Protein AF-A0A7C5HZG1-F1 (afdb_monomer)

Secondary structure (DSSP, 8-state):
-----------S-SS---SS---HHHHHHHHHHHHHHHHHHHHHHHSSHHHHHTS-HHHHHHHHHHHHHHHHHHHHHHHHH-TTS-HHHHHHHHHHHHHHHHHHHHHHHHHHHHHH-PPPP-HHHHHTTGGGGG-GGGGG-HHHHHHHHHHHHHHHHHHHHTTTTTT-TTHHHHHHHHHHHHH---HHHHHHHHHHHHHHHHHHH-STT-HHHHHHHHHH---HHHHHHHHHHHHHHHHHHHTSEEEEEEEETTEEEEEEE--

Structure (mmCIF, N/CA/C/O backbone):
data_AF-A0A7C5HZG1-F1
#
_entry.id   AF-A0A7C5HZG1-F1
#
loop_
_atom_site.group_PDB
_atom_site.id
_atom_site.type_symbol
_atom_site.label_atom_id
_atom_site.label_alt_id
_atom_site.label_comp_id
_atom_site.label_asym_id
_atom_site.label_entity_id
_atom_site.label_seq_id
_atom_site.pdbx_PDB_ins_code
_atom_site.Cartn_x
_atom_site.Cartn_y
_atom_site.Cartn_z
_atom_site.occupancy
_atom_site.B_iso_or_equiv
_atom_site.auth_seq_id
_atom_site.auth_comp_id
_atom_site.auth_asym_id
_atom_site.auth_atom_id
_atom_site.pdbx_PDB_model_num
ATOM 1 N N . MET A 1 1 ? -24.866 12.272 -16.571 1.00 31.48 1 MET A N 1
ATOM 2 C CA . MET A 1 1 ? -23.905 12.593 -15.493 1.00 31.48 1 MET A CA 1
ATOM 3 C C . MET A 1 1 ? -22.656 11.736 -15.667 1.00 31.48 1 MET A C 1
ATOM 5 O O . MET A 1 1 ? -22.607 10.617 -15.181 1.00 31.48 1 MET A O 1
ATOM 9 N N . LYS A 1 2 ? -21.679 12.226 -16.441 1.00 27.73 2 LYS A N 1
ATOM 10 C CA . LYS A 1 2 ? -20.380 11.568 -16.638 1.00 27.73 2 LYS A CA 1
ATOM 11 C C . LYS A 1 2 ? -19.470 11.987 -15.482 1.00 27.73 2 LYS A C 1
ATOM 13 O O . LYS A 1 2 ? -18.859 13.051 -15.549 1.00 27.73 2 LYS A O 1
ATOM 18 N N . LYS A 1 3 ? -19.433 11.205 -14.400 1.00 27.62 3 LYS A N 1
ATOM 19 C CA . LYS A 1 3 ? -18.398 11.370 -13.374 1.00 27.62 3 LYS A CA 1
ATOM 20 C C . LYS A 1 3 ? -17.079 10.939 -14.008 1.00 27.62 3 LYS A C 1
ATOM 22 O O . LYS A 1 3 ? -16.874 9.765 -14.290 1.00 27.62 3 LYS A O 1
ATOM 27 N N . ARG A 1 4 ? -16.236 11.928 -14.303 1.00 28.42 4 ARG A N 1
ATOM 28 C CA . ARG A 1 4 ? -14.821 11.736 -14.600 1.00 28.42 4 ARG A CA 1
ATOM 29 C C . ARG A 1 4 ? -14.219 11.040 -13.382 1.00 28.42 4 ARG A C 1
ATOM 31 O O . ARG A 1 4 ? -14.065 11.668 -12.340 1.00 28.42 4 ARG A O 1
ATOM 38 N N . VAL A 1 5 ? -13.941 9.748 -13.503 1.00 27.00 5 VAL A N 1
ATOM 39 C CA . VAL A 1 5 ? -12.986 9.070 -12.630 1.00 27.00 5 VAL A CA 1
ATOM 40 C C . VAL A 1 5 ? -11.623 9.589 -13.071 1.00 27.00 5 VAL A C 1
ATOM 42 O O . VAL A 1 5 ? -11.001 9.070 -13.989 1.00 27.00 5 VAL A O 1
ATOM 45 N N . LEU A 1 6 ? -11.239 10.729 -12.503 1.00 30.34 6 LEU A N 1
ATOM 46 C CA . LEU A 1 6 ? -9.865 11.193 -12.506 1.00 30.34 6 LEU A CA 1
ATOM 47 C C . LEU A 1 6 ? -9.201 10.424 -11.358 1.00 30.34 6 LEU A C 1
ATOM 49 O O . LEU A 1 6 ? -9.288 10.848 -10.210 1.00 30.34 6 LEU A O 1
ATOM 53 N N . LEU A 1 7 ? -8.656 9.239 -11.637 1.00 31.38 7 LEU A N 1
ATOM 54 C CA . LEU A 1 7 ? -7.890 8.478 -10.652 1.00 31.38 7 LEU A CA 1
ATOM 55 C C . LEU A 1 7 ? -6.463 8.291 -11.177 1.00 31.38 7 LEU A C 1
ATOM 57 O O . LEU A 1 7 ? -6.220 7.480 -12.062 1.00 31.38 7 LEU A O 1
ATOM 61 N N . LEU A 1 8 ? -5.557 9.078 -10.590 1.00 35.81 8 LEU A N 1
ATOM 62 C CA . LEU A 1 8 ? -4.117 8.836 -10.467 1.00 35.81 8 LEU A CA 1
ATOM 63 C C . LEU A 1 8 ? -3.308 8.689 -11.766 1.00 35.81 8 LEU A C 1
ATOM 65 O O . LEU A 1 8 ? -2.660 7.676 -12.013 1.00 35.81 8 LEU A O 1
ATOM 69 N N . CYS A 1 9 ? -3.233 9.781 -12.525 1.00 38.03 9 CYS A N 1
ATOM 70 C CA . CYS A 1 9 ? -1.990 10.139 -13.209 1.00 38.03 9 CYS A CA 1
ATOM 71 C C . CYS A 1 9 ? -1.304 11.242 -12.391 1.00 38.03 9 CYS A C 1
ATOM 73 O O . CYS A 1 9 ? -2.002 12.110 -11.868 1.00 38.03 9 CYS A O 1
ATOM 75 N N . VAL A 1 10 ? 0.035 11.221 -12.347 1.00 36.09 10 VAL A N 1
ATOM 76 C CA . VAL A 1 10 ? 0.937 12.055 -11.519 1.00 36.09 10 VAL A CA 1
ATOM 77 C C . VAL A 1 10 ? 1.015 11.500 -10.083 1.00 36.09 10 VAL A C 1
ATOM 79 O O . VAL A 1 10 ? 0.034 11.534 -9.355 1.00 36.09 10 VAL A O 1
ATOM 82 N N . VAL A 1 11 ? 2.098 10.843 -9.653 1.00 40.53 11 VAL A N 1
ATOM 83 C CA . VAL A 1 11 ? 3.477 11.346 -9.595 1.00 40.53 11 VAL A CA 1
ATOM 84 C C . VAL A 1 11 ? 4.483 10.223 -9.937 1.00 40.53 11 VAL A C 1
ATOM 86 O O . VAL A 1 11 ? 4.712 9.330 -9.139 1.00 40.53 11 VAL A O 1
ATOM 89 N N . PHE A 1 12 ? 5.131 10.286 -11.105 1.00 42.19 12 PHE A N 1
ATOM 90 C CA . PHE A 1 12 ? 6.503 9.755 -11.286 1.00 42.19 12 PHE A CA 1
ATOM 91 C C . PHE A 1 12 ? 7.514 10.913 -11.340 1.00 42.19 12 PHE A C 1
ATOM 93 O O . PHE A 1 12 ? 8.576 10.850 -11.947 1.00 42.19 12 PHE A O 1
ATOM 100 N N . GLY A 1 13 ? 7.143 12.039 -10.733 1.00 42.44 13 GLY A N 1
ATOM 101 C CA . GLY A 1 13 ? 7.864 13.293 -10.839 1.00 42.44 13 GLY A CA 1
ATOM 102 C C . GLY A 1 13 ? 7.877 14.025 -9.515 1.00 42.44 13 GLY A C 1
ATOM 103 O O . GLY A 1 13 ? 7.242 15.064 -9.390 1.00 42.44 13 GLY A O 1
ATOM 104 N N . SER A 1 14 ? 8.610 13.511 -8.534 1.00 39.94 14 SER A N 1
ATOM 105 C CA . SER A 1 14 ? 9.104 14.368 -7.459 1.00 39.94 14 SER A CA 1
ATOM 106 C C . SER A 1 14 ? 10.355 13.789 -6.803 1.00 39.94 14 SER A C 1
ATOM 108 O O . SER A 1 14 ? 10.291 12.792 -6.095 1.00 39.94 14 SER A O 1
ATOM 110 N N . LEU A 1 15 ? 11.449 14.542 -6.985 1.00 39.25 15 LEU A N 1
ATOM 111 C CA . LEU A 1 15 ? 12.552 14.732 -6.033 1.00 39.25 15 LEU A CA 1
ATOM 112 C C . LEU A 1 15 ? 13.742 13.758 -6.066 1.00 39.25 15 LEU A C 1
ATOM 114 O O . LEU A 1 15 ? 14.202 13.317 -5.023 1.00 39.25 15 LEU A O 1
ATOM 118 N N . PHE A 1 16 ? 14.371 13.593 -7.233 1.00 41.12 16 PHE A N 1
ATOM 119 C CA . PHE A 1 16 ? 15.830 13.390 -7.301 1.00 41.12 16 PHE A CA 1
ATOM 120 C C . PHE A 1 16 ? 16.462 14.262 -8.394 1.00 41.12 16 PHE A C 1
ATOM 122 O O . PHE A 1 16 ? 17.096 13.785 -9.324 1.00 41.12 16 PHE A O 1
ATOM 129 N N . LEU A 1 17 ? 16.298 15.582 -8.275 1.00 39.81 17 LEU A N 1
ATOM 130 C CA . LEU A 1 17 ? 17.226 16.545 -8.882 1.00 39.81 17 LEU A CA 1
ATOM 131 C C . LEU A 1 17 ? 18.170 17.057 -7.789 1.00 39.81 17 LEU A C 1
ATOM 133 O O . LEU A 1 17 ? 18.203 18.242 -7.466 1.00 39.81 17 LEU A O 1
ATOM 137 N N . SER A 1 18 ? 18.913 16.147 -7.162 1.00 37.41 18 SER A N 1
ATOM 138 C CA . SER A 1 18 ? 20.020 16.518 -6.286 1.00 37.41 18 SER A CA 1
ATOM 139 C C . SER A 1 18 ? 21.304 16.642 -7.109 1.00 37.41 18 SER A C 1
ATOM 141 O O . SER A 1 18 ? 21.976 15.657 -7.387 1.00 37.41 18 SER A O 1
ATOM 143 N N . GLY A 1 19 ? 21.659 17.879 -7.460 1.00 39.88 19 GLY A N 1
ATOM 144 C CA . GLY A 1 19 ? 23.045 18.345 -7.331 1.00 39.88 19 GLY A CA 1
ATOM 145 C C . GLY A 1 19 ? 24.059 18.066 -8.444 1.00 39.88 19 GLY A C 1
ATOM 146 O O . GLY A 1 19 ? 25.222 18.406 -8.250 1.00 39.88 19 GLY A O 1
ATOM 147 N N . VAL A 1 20 ? 23.675 17.538 -9.607 1.00 42.62 20 VAL A N 1
ATOM 148 C CA . VAL A 1 20 ? 24.540 17.557 -10.801 1.00 42.62 20 VAL A CA 1
ATOM 149 C C . VAL A 1 20 ? 23.752 18.200 -11.933 1.00 42.62 20 VAL A C 1
ATOM 151 O O . VAL A 1 20 ? 22.612 17.814 -12.175 1.00 42.62 20 VAL A O 1
ATOM 154 N N . ALA A 1 21 ? 24.325 19.210 -12.593 1.00 43.69 21 ALA A N 1
ATOM 155 C CA . ALA A 1 21 ? 23.741 19.859 -13.765 1.00 43.69 21 ALA A CA 1
ATOM 156 C C . ALA A 1 21 ? 23.652 18.851 -14.922 1.00 43.69 21 ALA A C 1
ATOM 158 O O . ALA A 1 21 ? 24.513 18.787 -15.794 1.00 43.69 21 ALA A O 1
ATOM 159 N N . GLN A 1 22 ? 22.630 18.008 -14.874 1.00 57.22 22 GLN A N 1
ATOM 160 C CA . GLN A 1 22 ? 22.299 17.047 -15.906 1.00 57.22 22 GLN A CA 1
ATOM 161 C C . GLN A 1 22 ? 21.587 17.773 -17.051 1.00 57.22 22 GLN A C 1
ATOM 163 O O . GLN A 1 22 ? 20.854 18.737 -16.812 1.00 57.22 22 GLN A O 1
ATOM 168 N N . ASP A 1 23 ? 21.797 17.342 -18.302 1.00 63.50 23 ASP A N 1
ATOM 169 C CA . ASP A 1 23 ? 21.101 17.944 -19.444 1.00 63.50 23 ASP A CA 1
ATOM 170 C C . ASP A 1 23 ? 19.598 17.673 -19.300 1.00 63.50 23 ASP A C 1
ATOM 172 O O . ASP A 1 23 ? 19.102 16.588 -19.611 1.00 63.50 23 ASP A O 1
ATOM 176 N N . GLY A 1 24 ? 18.857 18.677 -18.822 1.00 68.81 24 GLY A N 1
ATOM 177 C CA . GLY A 1 24 ? 17.417 18.583 -18.596 1.00 68.81 24 GLY A CA 1
ATOM 178 C C . GLY A 1 24 ? 16.640 18.146 -19.841 1.00 68.81 24 GLY A C 1
ATOM 179 O O . GLY A 1 24 ? 15.545 17.597 -19.716 1.00 68.81 24 GLY A O 1
ATOM 180 N N . ARG A 1 25 ? 17.205 18.302 -21.048 1.00 74.69 25 ARG A N 1
ATOM 181 C CA . ARG A 1 25 ? 16.585 17.834 -22.297 1.00 74.69 25 ARG A CA 1
ATOM 182 C C . ARG A 1 25 ? 16.563 16.309 -22.415 1.00 74.69 25 ARG A C 1
ATOM 184 O O . ARG A 1 25 ? 15.606 15.781 -22.980 1.00 74.69 25 ARG A O 1
ATOM 191 N N . VAL A 1 26 ? 17.562 15.609 -21.869 1.00 77.12 26 VAL A N 1
ATOM 192 C CA . VAL A 1 26 ? 17.645 14.137 -21.870 1.00 77.12 26 VAL A CA 1
ATOM 193 C C . VAL A 1 26 ? 16.491 13.545 -21.062 1.00 77.12 26 VAL A C 1
ATOM 195 O O . VAL A 1 26 ? 15.697 12.761 -21.585 1.00 77.12 26 VAL A O 1
ATOM 198 N N . TYR A 1 27 ? 16.315 14.015 -19.827 1.00 84.94 27 TYR A N 1
ATOM 199 C CA . TYR A 1 27 ? 15.228 13.570 -18.952 1.00 84.94 27 TYR A CA 1
ATOM 200 C C . TYR A 1 27 ? 13.853 14.025 -19.438 1.00 84.94 27 TYR A C 1
ATOM 202 O O . TYR A 1 27 ? 12.899 13.260 -19.353 1.00 84.94 27 TYR A O 1
ATOM 210 N N . THR A 1 28 ? 13.753 15.207 -20.056 1.00 87.06 28 THR A N 1
ATOM 211 C CA . THR A 1 28 ? 12.503 15.655 -20.694 1.00 87.06 28 THR A CA 1
ATOM 212 C C . THR A 1 28 ? 12.047 14.680 -21.784 1.00 87.06 28 THR A C 1
ATOM 214 O O . THR A 1 28 ? 10.854 14.420 -21.935 1.00 87.06 28 THR A O 1
ATOM 217 N N . LYS A 1 29 ? 12.977 14.127 -22.576 1.00 89.06 29 LYS A N 1
ATOM 218 C CA . LYS A 1 29 ? 12.634 13.147 -23.615 1.00 89.06 29 LYS A CA 1
ATOM 219 C C . LYS A 1 29 ? 12.167 11.823 -23.011 1.00 89.06 29 LYS A C 1
ATOM 221 O O . LYS A 1 29 ? 11.182 11.269 -23.493 1.00 89.06 29 LYS A O 1
ATOM 226 N N . TYR A 1 30 ? 12.849 11.345 -21.970 1.00 92.12 30 TYR A N 1
ATOM 227 C CA . TYR A 1 30 ? 12.437 10.154 -21.228 1.00 92.12 30 TYR A CA 1
ATOM 228 C C . TYR A 1 30 ? 11.027 10.318 -20.641 1.00 92.12 30 TYR A C 1
ATOM 230 O O . TYR A 1 30 ? 10.156 9.498 -20.919 1.00 92.12 30 TYR A O 1
ATOM 238 N N . GLN A 1 31 ? 10.766 11.432 -19.949 1.00 90.94 31 GLN A N 1
ATOM 239 C CA . GLN A 1 31 ? 9.460 11.753 -19.360 1.00 90.94 31 GLN A CA 1
ATOM 240 C C . GLN A 1 31 ? 8.337 11.768 -20.402 1.00 90.94 31 GLN A C 1
ATOM 242 O O . GLN A 1 31 ? 7.304 11.142 -20.196 1.00 90.94 31 GLN A O 1
ATOM 247 N N . LYS A 1 32 ? 8.556 12.387 -21.569 1.00 92.25 32 LYS A N 1
ATOM 248 C CA . LYS A 1 32 ? 7.582 12.340 -22.676 1.00 92.25 32 LYS A CA 1
ATOM 249 C C . LYS A 1 32 ? 7.314 10.917 -23.166 1.00 92.25 32 LYS A C 1
ATOM 251 O O . LYS A 1 32 ? 6.181 10.582 -23.501 1.00 92.25 32 LYS A O 1
ATOM 256 N N . GLY A 1 33 ? 8.346 10.074 -23.221 1.00 93.69 33 GLY A N 1
ATOM 257 C CA . GLY A 1 33 ? 8.189 8.653 -23.531 1.00 93.69 33 GLY A CA 1
ATOM 258 C C . GLY A 1 33 ? 7.316 7.938 -22.498 1.00 93.69 33 GLY A C 1
ATOM 259 O O . GLY A 1 33 ? 6.419 7.183 -22.870 1.00 93.69 33 GLY A O 1
ATOM 260 N N . GLN A 1 34 ? 7.523 8.225 -21.211 1.00 93.88 34 GLN A N 1
ATOM 261 C CA . GLN A 1 34 ? 6.700 7.671 -20.139 1.00 93.88 34 GLN A CA 1
ATOM 262 C C . GLN A 1 34 ? 5.255 8.155 -20.200 1.00 93.88 34 GLN A C 1
ATOM 264 O O . GLN A 1 34 ? 4.355 7.350 -20.008 1.00 93.88 34 GLN A O 1
ATOM 269 N N . GLU A 1 35 ? 5.012 9.437 -20.477 1.00 93.06 35 GLU A N 1
ATOM 270 C CA . GLU A 1 35 ? 3.661 9.992 -20.628 1.00 93.06 35 GLU A CA 1
ATOM 271 C C . GLU A 1 35 ? 2.879 9.254 -21.719 1.00 93.06 35 GLU A C 1
ATOM 273 O O . GLU A 1 35 ? 1.759 8.805 -21.478 1.00 93.06 35 GLU A O 1
ATOM 278 N N . LEU A 1 36 ? 3.501 9.028 -22.880 1.00 94.88 36 LEU A N 1
ATOM 279 C CA . LEU A 1 36 ? 2.891 8.263 -23.969 1.00 94.88 36 LEU A CA 1
ATOM 280 C C . LEU A 1 36 ? 2.596 6.813 -23.558 1.00 94.88 36 LEU A C 1
ATOM 282 O O . LEU A 1 36 ? 1.490 6.319 -23.792 1.00 94.88 36 LEU A O 1
ATOM 286 N N . LEU A 1 37 ? 3.552 6.139 -22.904 1.00 95.56 37 LEU A N 1
ATOM 287 C CA . LEU A 1 37 ? 3.330 4.789 -22.378 1.00 95.56 37 LEU A CA 1
ATOM 288 C C . LEU A 1 37 ? 2.206 4.766 -21.336 1.00 95.56 37 LEU A C 1
ATOM 290 O O . LEU A 1 37 ? 1.363 3.875 -21.389 1.00 95.56 37 LEU A O 1
ATOM 294 N N . ASN A 1 38 ? 2.143 5.756 -20.446 1.00 92.62 38 ASN A N 1
ATOM 295 C CA . ASN A 1 38 ? 1.108 5.885 -19.422 1.00 92.62 38 ASN A CA 1
ATOM 296 C C . ASN A 1 38 ? -0.277 6.062 -20.048 1.00 92.62 38 ASN A C 1
ATOM 298 O O . ASN A 1 38 ? -1.232 5.440 -19.588 1.00 92.62 38 ASN A O 1
ATOM 302 N N . GLU A 1 39 ? -0.411 6.869 -21.099 1.00 93.75 39 GLU A N 1
ATOM 303 C CA . GLU A 1 39 ? -1.680 7.053 -21.810 1.00 93.75 39 GLU A CA 1
ATOM 304 C C . GLU A 1 39 ? -2.145 5.776 -22.517 1.00 93.75 39 GLU A C 1
ATOM 306 O O . GLU A 1 39 ? -3.332 5.433 -22.496 1.00 93.75 39 GLU A O 1
ATOM 311 N N . GLU A 1 40 ? -1.231 5.069 -23.184 1.00 95.38 40 GLU A N 1
ATOM 312 C CA . GLU A 1 40 ? -1.540 3.787 -23.817 1.00 95.38 40 GLU A CA 1
ATOM 313 C C . GLU A 1 40 ? -1.895 2.718 -22.784 1.00 95.38 40 GLU A C 1
ATOM 315 O O . GLU A 1 40 ? -2.888 2.001 -22.939 1.00 95.38 40 GLU A O 1
ATOM 320 N N . PHE A 1 41 ? -1.112 2.636 -21.712 1.00 94.94 41 PHE A N 1
ATOM 321 C CA . PHE A 1 41 ? -1.302 1.647 -20.669 1.00 94.94 41 PHE A CA 1
ATOM 322 C C . PHE A 1 41 ? -2.581 1.901 -19.875 1.00 94.94 41 PHE A C 1
ATOM 324 O O . PHE A 1 41 ? -3.359 0.977 -19.656 1.00 94.94 41 PHE A O 1
ATOM 331 N N . SER A 1 42 ? -2.877 3.159 -19.544 1.00 92.50 42 SER A N 1
ATOM 332 C CA . SER A 1 42 ? -4.135 3.545 -18.895 1.00 92.50 42 SER A CA 1
ATOM 333 C C . SER A 1 42 ? -5.337 3.149 -19.747 1.00 92.50 42 SER A C 1
ATOM 335 O O . SER A 1 42 ? -6.308 2.601 -19.231 1.00 92.50 42 SER A O 1
ATOM 337 N N . ARG A 1 43 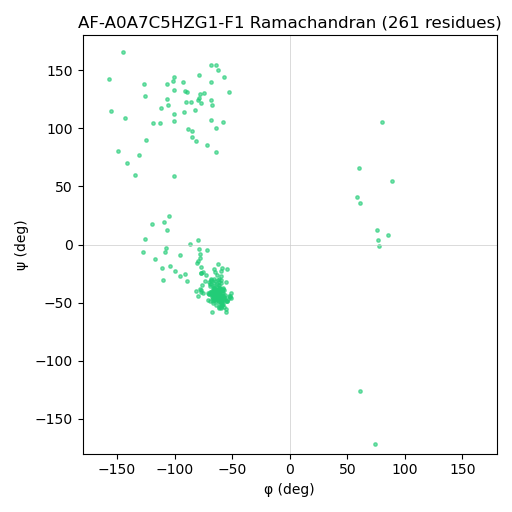? -5.278 3.347 -21.070 1.00 92.44 43 ARG A N 1
ATOM 338 C CA . ARG A 1 43 ? -6.331 2.852 -21.969 1.00 92.44 43 ARG A CA 1
ATOM 339 C C . ARG A 1 43 ? -6.447 1.330 -21.911 1.00 92.44 43 ARG A C 1
ATOM 341 O O . ARG A 1 43 ? -7.561 0.823 -21.858 1.00 92.44 43 ARG A O 1
ATOM 348 N N . ALA A 1 44 ? -5.331 0.605 -21.880 1.00 91.00 44 ALA A N 1
ATOM 349 C CA . ALA A 1 44 ? -5.345 -0.853 -21.773 1.00 91.00 44 ALA A CA 1
ATOM 350 C C . ALA A 1 44 ? -5.912 -1.361 -20.433 1.00 91.00 44 ALA A C 1
ATOM 352 O O . ALA A 1 44 ? -6.596 -2.382 -20.425 1.00 91.00 44 ALA A O 1
ATOM 353 N N . LEU A 1 45 ? -5.654 -0.657 -19.326 1.00 89.50 45 LEU A N 1
ATOM 354 C CA . LEU A 1 45 ? -6.155 -1.006 -17.994 1.00 89.50 45 LEU A CA 1
ATOM 355 C C . LEU A 1 45 ? -7.630 -0.642 -17.791 1.00 89.50 45 LEU A C 1
ATOM 357 O O . LEU A 1 45 ? -8.371 -1.403 -17.171 1.00 89.50 45 LEU A O 1
ATOM 361 N N . TYR A 1 46 ? -8.057 0.521 -18.288 1.00 88.44 46 TYR A N 1
ATOM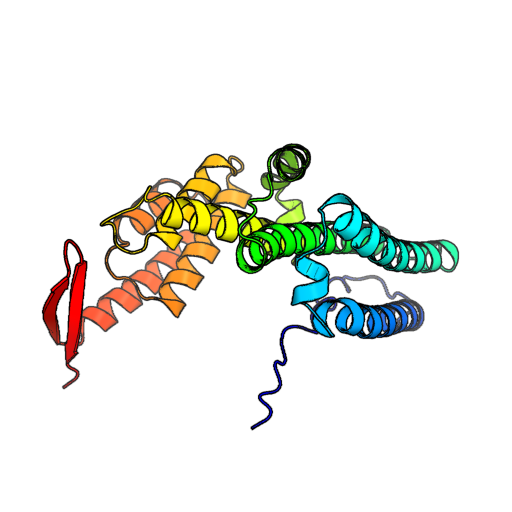 362 C CA . TYR A 1 46 ? -9.340 1.122 -17.914 1.00 88.44 46 TYR A CA 1
ATOM 363 C C . TYR A 1 46 ? -10.409 1.091 -19.009 1.00 88.44 46 TYR A C 1
ATOM 365 O O . TYR A 1 46 ? -11.548 1.459 -18.728 1.00 88.44 46 TYR A O 1
ATOM 373 N N . ALA A 1 47 ? -10.095 0.662 -20.238 1.00 91.44 47 ALA A N 1
ATOM 374 C CA . ALA A 1 47 ? -11.110 0.545 -21.291 1.00 91.44 47 ALA A CA 1
ATOM 375 C C . ALA A 1 47 ? -12.185 -0.499 -20.950 1.00 91.44 47 ALA A C 1
ATOM 377 O O . ALA A 1 47 ? -13.369 -0.243 -21.156 1.00 91.44 47 ALA A O 1
ATOM 378 N N . ASP A 1 48 ? -11.770 -1.650 -20.419 1.00 93.12 48 ASP A N 1
ATOM 379 C CA . ASP A 1 48 ? -12.662 -2.706 -19.938 1.00 93.12 48 ASP A CA 1
ATOM 380 C C . ASP A 1 48 ? -11.993 -3.449 -18.764 1.00 93.12 48 ASP A C 1
ATOM 382 O O . ASP A 1 48 ? -11.371 -4.504 -18.950 1.00 93.12 48 ASP A O 1
ATOM 386 N N . PRO A 1 49 ? -12.051 -2.871 -17.548 1.00 91.31 49 PRO A N 1
ATOM 387 C CA . PRO A 1 49 ? -11.388 -3.447 -16.385 1.00 91.31 49 PRO A CA 1
ATOM 388 C C . PRO A 1 49 ? -11.966 -4.819 -16.028 1.00 91.31 49 PRO A C 1
ATOM 390 O O . PRO A 1 49 ? -11.217 -5.700 -15.618 1.00 91.31 49 PRO A O 1
ATOM 393 N N . GLN A 1 50 ? -13.269 -5.041 -16.230 1.00 94.62 50 GLN A N 1
ATOM 394 C CA . GLN A 1 50 ? -13.883 -6.336 -15.948 1.00 94.62 50 GLN A CA 1
ATOM 395 C C . GLN A 1 50 ? -13.293 -7.421 -16.852 1.00 94.62 50 GLN A C 1
ATOM 397 O O . GLN A 1 50 ? -12.889 -8.471 -16.355 1.00 94.62 50 GLN A O 1
ATOM 402 N N . CYS A 1 51 ? -13.171 -7.161 -18.156 1.00 95.44 51 CYS A N 1
ATOM 403 C CA . CYS A 1 51 ? -12.554 -8.105 -19.087 1.00 95.44 51 CYS A CA 1
ATOM 404 C C . CYS A 1 51 ? -11.084 -8.381 -18.747 1.00 95.44 51 CYS A C 1
ATOM 406 O O . CYS A 1 51 ? -10.652 -9.531 -18.801 1.00 95.44 51 CYS A O 1
ATOM 408 N N . LEU A 1 52 ? -10.310 -7.354 -18.374 1.00 96.19 52 LEU A N 1
ATOM 409 C CA . LEU A 1 52 ? -8.900 -7.525 -18.018 1.00 96.19 52 LEU A CA 1
ATOM 410 C C . LEU A 1 52 ? -8.718 -8.335 -16.728 1.00 96.19 52 LEU A C 1
ATOM 412 O O . LEU A 1 52 ? -7.931 -9.280 -16.714 1.00 96.19 52 LEU A O 1
ATOM 416 N N . TYR A 1 53 ? -9.424 -7.967 -15.659 1.00 97.00 53 TYR A N 1
ATOM 417 C CA . TYR A 1 53 ? -9.249 -8.579 -14.343 1.00 97.00 53 TYR A CA 1
ATOM 418 C C . TYR A 1 53 ? -9.958 -9.932 -14.206 1.00 97.00 53 TYR A C 1
ATOM 420 O O . TYR A 1 53 ? -9.609 -10.696 -13.317 1.00 97.00 53 TYR A O 1
ATOM 428 N N . SER A 1 54 ? -10.871 -10.289 -15.115 1.00 97.44 54 SER A N 1
ATOM 429 C CA . SER A 1 54 ? -11.476 -11.634 -15.168 1.00 97.44 54 SER A CA 1
ATOM 430 C C . SER A 1 54 ? -10.659 -12.650 -15.983 1.00 97.44 54 SER A C 1
ATOM 432 O O . SER A 1 54 ? -11.089 -13.789 -16.151 1.00 97.44 54 SER A O 1
ATOM 434 N N . LEU A 1 55 ? -9.508 -12.260 -16.546 1.00 97.69 55 LEU A N 1
ATOM 435 C CA . LEU A 1 55 ? -8.611 -13.205 -17.222 1.00 97.69 55 LEU A CA 1
ATOM 436 C C . LEU A 1 55 ? -8.054 -14.231 -16.232 1.00 97.69 55 LEU A C 1
ATOM 438 O O . LEU A 1 55 ? -7.892 -13.924 -15.058 1.00 97.69 55 LEU A O 1
ATOM 442 N N . ASP A 1 56 ? -7.674 -15.412 -16.727 1.00 96.81 56 ASP A N 1
ATOM 443 C CA . ASP A 1 56 ? -6.838 -16.322 -15.944 1.00 96.81 56 ASP A CA 1
ATOM 444 C C . ASP A 1 56 ? -5.471 -15.691 -15.640 1.00 96.81 56 ASP A C 1
ATOM 446 O O . ASP A 1 56 ? -4.936 -14.919 -16.444 1.00 96.81 56 ASP A O 1
ATOM 450 N N . GLU A 1 57 ? -4.887 -16.082 -14.506 1.00 95.69 57 GLU A N 1
ATOM 451 C CA . GLU A 1 57 ? -3.661 -15.495 -13.948 1.00 95.69 57 GLU A CA 1
ATOM 452 C C . GLU A 1 57 ? -2.529 -15.435 -14.977 1.00 95.69 57 GLU A C 1
ATOM 454 O O . GLU A 1 57 ? -1.949 -14.378 -15.207 1.00 95.69 57 GLU A O 1
ATOM 459 N N . LYS A 1 58 ? -2.289 -16.525 -15.716 1.00 95.88 58 LYS A N 1
ATOM 460 C CA . LYS A 1 58 ? -1.222 -16.581 -16.729 1.00 95.88 58 LYS A CA 1
ATOM 461 C C . LYS A 1 58 ? -1.466 -15.617 -17.889 1.00 95.88 58 LYS A C 1
ATOM 463 O O . LYS A 1 58 ? -0.521 -15.020 -18.414 1.00 95.88 58 LYS A O 1
ATOM 468 N N . LYS A 1 59 ? -2.715 -15.477 -18.350 1.00 97.12 59 LYS A N 1
ATOM 469 C CA . LYS A 1 59 ? -3.059 -14.506 -19.402 1.00 97.12 59 LYS A CA 1
ATOM 470 C C . LYS A 1 59 ? -2.937 -13.074 -18.901 1.00 97.12 59 LYS A C 1
ATOM 472 O O . LYS A 1 59 ? -2.451 -12.240 -19.670 1.00 97.12 59 LYS A O 1
ATOM 477 N N . PHE A 1 60 ? -3.366 -12.797 -17.671 1.00 97.12 60 PHE A N 1
ATOM 478 C CA . PHE A 1 60 ? -3.211 -11.486 -17.052 1.00 97.12 60 PHE A CA 1
ATOM 479 C C . PHE A 1 60 ? -1.729 -11.118 -16.920 1.00 97.12 60 PHE A C 1
ATOM 481 O O . PHE A 1 60 ? -1.301 -10.114 -17.490 1.00 97.12 60 PHE A O 1
ATOM 488 N N . GLU A 1 61 ? -0.926 -11.977 -16.286 1.00 95.56 61 G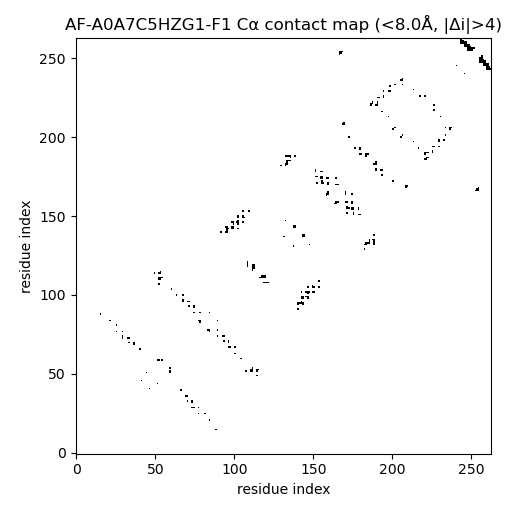LU A N 1
ATOM 489 C CA . GLU A 1 61 ? 0.510 -11.766 -16.079 1.00 95.56 61 GLU A CA 1
ATOM 490 C C . GLU A 1 61 ? 1.235 -11.482 -17.390 1.00 95.56 61 GLU A C 1
ATOM 492 O O . GLU A 1 61 ? 1.956 -10.498 -17.492 1.00 95.56 61 GLU A O 1
ATOM 497 N N . ARG A 1 62 ? 0.991 -12.270 -18.443 1.00 97.00 62 ARG A N 1
ATOM 498 C CA . ARG A 1 62 ? 1.620 -12.037 -19.752 1.00 97.00 62 ARG A CA 1
ATOM 499 C C . ARG A 1 62 ? 1.259 -10.674 -20.353 1.00 97.00 62 ARG A C 1
ATOM 501 O O . ARG A 1 62 ? 2.102 -10.045 -20.996 1.00 97.00 62 ARG A O 1
ATOM 508 N N . LYS A 1 63 ? 0.012 -10.217 -20.184 1.00 96.81 63 LYS A N 1
ATOM 509 C CA . LYS A 1 63 ? -0.405 -8.888 -20.659 1.00 96.81 63 LYS A CA 1
ATOM 510 C C . LYS A 1 63 ? 0.314 -7.788 -19.888 1.00 96.81 63 LYS A C 1
ATOM 512 O O . LYS A 1 63 ? 0.835 -6.867 -20.511 1.00 96.81 63 LYS A O 1
ATOM 517 N N . ILE A 1 64 ? 0.353 -7.890 -18.564 1.00 96.44 64 ILE A N 1
ATOM 518 C CA . ILE A 1 64 ? 1.009 -6.901 -17.707 1.00 96.44 64 ILE A CA 1
ATOM 519 C C . ILE A 1 64 ? 2.525 -6.901 -17.914 1.00 96.44 64 ILE A C 1
ATOM 521 O O . ILE A 1 64 ? 3.125 -5.833 -18.001 1.00 96.44 64 ILE A O 1
ATOM 525 N N . GLU A 1 65 ? 3.131 -8.067 -18.126 1.00 97.00 65 GLU A N 1
ATOM 526 C CA . GLU A 1 65 ? 4.556 -8.195 -18.425 1.00 97.00 65 GLU A CA 1
ATOM 527 C C . GLU A 1 65 ? 4.950 -7.473 -19.709 1.00 97.00 65 GLU A C 1
ATOM 529 O O . GLU A 1 65 ? 5.985 -6.815 -19.770 1.00 97.00 65 GLU A O 1
ATOM 534 N N . THR A 1 66 ? 4.095 -7.547 -20.731 1.00 97.25 66 THR A N 1
ATOM 535 C CA . THR A 1 66 ? 4.318 -6.830 -21.991 1.00 97.25 66 THR A CA 1
ATOM 536 C C . THR A 1 66 ? 4.415 -5.323 -21.750 1.00 97.25 66 THR A C 1
ATOM 538 O O . THR A 1 66 ? 5.243 -4.651 -22.360 1.00 97.25 66 THR A O 1
ATOM 541 N N . TRP A 1 67 ? 3.594 -4.784 -20.844 1.00 97.44 67 TRP A N 1
ATOM 542 C CA . TRP A 1 67 ? 3.679 -3.378 -20.460 1.00 97.44 67 TRP A CA 1
ATOM 543 C C . TRP A 1 67 ? 4.928 -3.098 -19.644 1.00 97.44 67 TRP A C 1
ATOM 545 O O . TRP A 1 67 ? 5.661 -2.182 -20.001 1.00 97.44 67 TRP A O 1
ATOM 555 N N . ARG A 1 68 ? 5.230 -3.914 -18.629 1.00 97.75 68 ARG A N 1
ATOM 556 C CA . ARG A 1 68 ? 6.454 -3.775 -17.831 1.00 97.75 68 ARG A CA 1
ATOM 557 C C . ARG A 1 68 ? 7.700 -3.701 -18.705 1.00 97.75 68 ARG A C 1
ATOM 559 O O . ARG A 1 68 ? 8.519 -2.805 -18.514 1.00 97.75 68 ARG A O 1
ATOM 566 N N . GLN A 1 69 ? 7.803 -4.577 -19.702 1.00 98.31 69 GLN A N 1
ATOM 567 C CA . GLN A 1 69 ? 8.937 -4.589 -20.614 1.00 98.31 69 GLN A CA 1
ATOM 568 C C . GLN A 1 69 ? 9.045 -3.294 -21.426 1.00 98.31 69 GLN A C 1
ATOM 570 O O . GLN A 1 69 ? 10.144 -2.773 -21.545 1.00 98.31 69 GLN A O 1
ATOM 575 N N . LYS A 1 70 ? 7.936 -2.697 -21.890 1.00 98.06 70 LYS A N 1
ATOM 576 C CA . LYS A 1 70 ? 7.979 -1.400 -22.596 1.00 98.06 70 LYS A CA 1
ATOM 577 C C . LYS A 1 70 ? 8.590 -0.278 -21.748 1.00 98.06 70 LYS A C 1
ATOM 579 O O . LYS A 1 70 ? 9.345 0.535 -22.274 1.00 98.06 70 LYS A O 1
ATOM 584 N N . TYR A 1 71 ? 8.285 -0.227 -20.448 1.00 97.75 71 TYR A N 1
ATOM 585 C CA . TYR A 1 71 ? 8.897 0.756 -19.543 1.00 97.75 71 TYR A CA 1
ATOM 586 C C . TYR A 1 71 ? 10.387 0.471 -19.328 1.00 97.75 71 TYR A C 1
ATOM 588 O O . TYR A 1 71 ? 11.202 1.392 -19.351 1.00 97.75 71 TYR A O 1
ATOM 596 N N . LEU A 1 72 ? 10.758 -0.802 -19.163 1.00 97.69 72 LEU A N 1
ATOM 597 C CA . LEU A 1 72 ? 12.160 -1.201 -19.023 1.00 97.69 72 LEU A CA 1
ATOM 598 C C . LEU A 1 72 ? 12.971 -0.930 -20.298 1.00 97.69 72 LEU A C 1
ATOM 600 O O . LEU A 1 72 ? 14.114 -0.491 -20.201 1.00 97.69 72 LEU A O 1
ATOM 604 N N . ASP A 1 73 ? 12.381 -1.134 -21.474 1.00 98.06 73 ASP A N 1
ATOM 605 C CA . ASP A 1 73 ? 12.997 -0.835 -22.767 1.00 98.06 73 ASP A CA 1
ATOM 606 C C . ASP A 1 73 ? 13.235 0.670 -22.918 1.00 98.06 73 ASP A C 1
ATOM 608 O O . ASP A 1 73 ? 14.321 1.076 -23.328 1.00 98.06 73 ASP A O 1
ATOM 612 N N . LEU A 1 74 ? 12.269 1.508 -22.515 1.00 96.56 74 LEU A N 1
ATOM 613 C CA . LEU A 1 74 ? 12.425 2.965 -22.513 1.00 96.56 74 LEU A CA 1
ATOM 614 C C . LEU A 1 74 ? 13.566 3.415 -21.583 1.00 96.56 74 LEU A C 1
ATOM 616 O O . LEU A 1 74 ? 14.380 4.262 -21.959 1.00 96.56 74 LEU A O 1
ATOM 620 N N . LEU A 1 75 ? 13.659 2.832 -20.384 1.00 95.94 75 LEU A N 1
ATOM 621 C CA . LEU A 1 75 ? 14.747 3.110 -19.441 1.00 95.94 75 LEU A CA 1
ATOM 622 C C . LEU A 1 75 ? 16.106 2.622 -19.971 1.00 95.94 75 LEU A C 1
ATOM 624 O O . LEU A 1 75 ? 17.121 3.309 -19.841 1.00 95.94 75 LEU A O 1
ATOM 628 N N . SER A 1 76 ? 16.129 1.454 -20.615 1.00 96.19 76 SER A N 1
ATOM 629 C CA . SER A 1 76 ? 17.327 0.911 -21.258 1.00 96.19 76 SER A CA 1
ATOM 630 C C . SER A 1 76 ? 17.773 1.768 -22.443 1.00 96.19 76 SER A C 1
ATOM 632 O O . SER A 1 76 ? 18.973 1.953 -22.643 1.00 96.19 76 SER A O 1
ATOM 634 N N . GLU A 1 77 ? 16.837 2.311 -23.224 1.00 95.75 77 GLU A N 1
ATOM 635 C CA . GLU A 1 77 ? 17.133 3.236 -24.318 1.00 95.75 77 GLU A CA 1
ATOM 636 C C . GLU A 1 77 ? 17.805 4.506 -23.788 1.00 95.75 77 GLU A C 1
ATOM 638 O O . GLU A 1 77 ? 18.802 4.948 -24.366 1.00 95.75 77 GLU A O 1
ATOM 643 N N . LEU A 1 78 ? 17.299 5.063 -22.680 1.00 94.06 78 LEU A N 1
ATOM 644 C CA . LEU A 1 78 ? 17.915 6.208 -22.011 1.00 94.06 78 LEU A CA 1
ATOM 645 C C . LEU A 1 78 ? 19.361 5.887 -21.615 1.00 94.06 78 LEU A C 1
ATOM 647 O O . LEU A 1 78 ? 20.269 6.604 -22.026 1.00 94.06 78 LEU A O 1
ATOM 651 N N . SER A 1 79 ? 19.580 4.788 -20.888 1.00 93.88 79 SER A N 1
ATOM 652 C CA . SER A 1 79 ? 20.917 4.388 -20.428 1.00 93.88 79 SER A CA 1
ATOM 653 C C . SER A 1 79 ? 21.893 4.115 -21.580 1.00 93.88 79 SER A C 1
ATOM 655 O O . SER A 1 79 ? 23.075 4.427 -21.470 1.00 93.88 79 SER A O 1
ATOM 657 N N . HIS A 1 80 ? 21.417 3.567 -22.703 1.00 94.25 80 HIS A N 1
ATOM 658 C CA . HIS A 1 80 ? 22.265 3.287 -23.862 1.00 94.25 80 HIS A CA 1
ATOM 659 C C . HIS A 1 80 ? 22.629 4.549 -24.654 1.00 94.25 80 HIS A C 1
ATOM 661 O O . HIS A 1 80 ? 23.770 4.697 -25.090 1.00 94.25 80 HIS A O 1
ATOM 667 N N . LYS A 1 81 ? 21.666 5.457 -24.862 1.00 94.06 81 LYS A N 1
ATOM 668 C CA . LYS A 1 81 ? 21.885 6.707 -25.612 1.00 94.06 81 LYS A CA 1
ATOM 669 C C . LYS A 1 81 ? 22.620 7.766 -24.798 1.00 94.06 81 LYS A C 1
ATOM 671 O O . LYS A 1 81 ? 23.264 8.624 -25.394 1.00 94.06 81 LYS A O 1
ATOM 676 N N . HIS A 1 82 ? 22.520 7.680 -23.476 1.00 92.38 82 HIS A N 1
ATOM 677 C CA . HIS A 1 82 ? 23.128 8.593 -22.518 1.00 92.38 82 HIS A CA 1
ATOM 678 C C . HIS A 1 82 ? 23.862 7.793 -21.433 1.00 92.38 82 HIS A C 1
ATOM 680 O O . HIS A 1 82 ? 23.335 7.635 -20.330 1.00 92.38 82 HIS A O 1
ATOM 686 N N . PRO A 1 83 ? 25.064 7.252 -21.718 1.00 90.44 83 PRO A N 1
ATOM 687 C CA . PRO A 1 83 ? 25.861 6.518 -20.730 1.00 90.44 83 PRO A CA 1
ATOM 688 C C . PRO A 1 83 ? 26.228 7.348 -19.488 1.00 90.44 83 PRO A C 1
ATOM 690 O O . PRO A 1 83 ? 26.556 6.788 -18.448 1.00 90.44 83 PRO A O 1
ATOM 693 N N . GLU A 1 84 ? 26.178 8.676 -19.599 1.00 88.44 84 GLU A N 1
ATOM 694 C CA . GLU A 1 84 ? 26.348 9.650 -18.521 1.00 88.44 84 GLU A CA 1
ATOM 695 C C . GLU A 1 84 ? 25.108 9.832 -17.630 1.00 88.44 84 GLU A C 1
ATOM 697 O O . GLU A 1 84 ? 25.161 10.602 -16.669 1.00 88.44 84 GLU A O 1
ATOM 702 N N . ALA A 1 85 ? 23.991 9.172 -17.955 1.00 89.00 85 ALA A N 1
ATOM 703 C CA . ALA A 1 85 ? 22.781 9.216 -17.148 1.00 89.00 85 ALA A CA 1
ATOM 704 C C . ALA A 1 85 ? 23.062 8.741 -15.717 1.00 89.00 85 ALA A C 1
ATOM 706 O O . ALA A 1 85 ? 23.860 7.835 -15.468 1.00 89.00 85 ALA A O 1
ATOM 707 N N . ASP A 1 86 ? 22.384 9.368 -14.765 1.00 89.31 86 ASP A N 1
ATOM 708 C CA . ASP A 1 86 ? 22.644 9.156 -13.349 1.00 89.31 86 ASP A CA 1
ATOM 709 C C . ASP A 1 86 ? 22.265 7.742 -12.917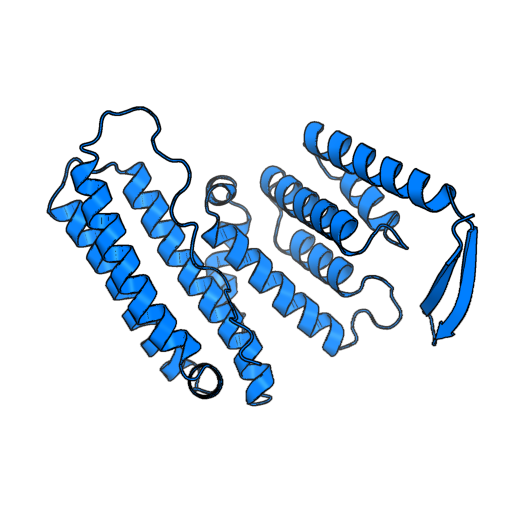 1.00 89.31 86 ASP A C 1
ATOM 711 O O . ASP A 1 86 ? 21.106 7.330 -12.996 1.00 89.31 86 ASP A O 1
ATOM 715 N N . ALA A 1 87 ? 23.252 6.998 -12.423 1.00 90.56 87 ALA A N 1
ATOM 716 C CA . ALA A 1 87 ? 23.060 5.635 -11.958 1.00 90.56 87 ALA A CA 1
ATOM 717 C C . ALA A 1 87 ? 22.036 5.539 -10.814 1.00 90.56 87 ALA A C 1
ATOM 719 O O . ALA A 1 87 ? 21.312 4.545 -10.739 1.00 90.56 87 ALA A O 1
ATOM 720 N N . LEU A 1 88 ? 21.941 6.558 -9.947 1.00 89.19 88 LEU A N 1
ATOM 721 C CA . LEU A 1 88 ? 20.948 6.593 -8.871 1.00 89.19 88 LEU A CA 1
ATOM 722 C C . LEU A 1 88 ? 19.540 6.789 -9.426 1.00 89.19 88 LEU A C 1
ATOM 724 O O . LEU A 1 88 ? 18.624 6.085 -9.002 1.00 89.19 88 LEU A O 1
ATOM 728 N N . PHE A 1 89 ? 19.379 7.680 -10.408 1.00 90.50 89 PHE A N 1
ATOM 729 C CA . PHE A 1 89 ? 18.111 7.842 -11.116 1.00 90.50 89 PHE A CA 1
ATOM 730 C C . PHE A 1 89 ? 17.694 6.530 -11.787 1.00 90.50 89 PHE A C 1
ATOM 732 O O . PHE A 1 89 ? 16.602 6.035 -11.530 1.00 90.50 89 PHE A O 1
ATOM 739 N N . LEU A 1 90 ? 18.578 5.918 -12.584 1.00 92.69 90 LEU A N 1
ATOM 740 C CA . LEU A 1 90 ? 18.277 4.675 -13.303 1.00 92.69 90 LEU A CA 1
ATOM 741 C C . LEU A 1 90 ? 17.901 3.530 -12.346 1.00 92.69 90 LEU A C 1
ATOM 743 O O . LEU A 1 90 ? 16.999 2.743 -12.638 1.00 92.69 90 LEU A O 1
ATOM 747 N N . ALA A 1 91 ? 18.574 3.430 -11.196 1.00 93.12 91 ALA A N 1
ATOM 748 C CA . ALA A 1 91 ? 18.265 2.432 -10.176 1.00 93.12 91 ALA A CA 1
ATOM 749 C C . ALA A 1 91 ? 16.925 2.702 -9.469 1.00 93.12 91 ALA A C 1
ATOM 751 O O . ALA A 1 91 ? 16.148 1.763 -9.265 1.00 93.12 91 ALA A O 1
ATOM 752 N N . SER A 1 92 ? 16.644 3.963 -9.119 1.00 91.94 92 SER A N 1
ATOM 753 C CA . SER A 1 92 ? 15.361 4.376 -8.535 1.00 91.94 92 SER A CA 1
ATOM 754 C C . SER A 1 92 ? 14.217 4.063 -9.491 1.00 91.94 92 SER A C 1
ATOM 756 O O . SER A 1 92 ? 13.273 3.372 -9.128 1.00 91.94 92 SER A O 1
ATOM 758 N N . GLU A 1 93 ? 14.365 4.460 -10.749 1.00 94.19 93 GLU A N 1
ATOM 759 C CA . GLU A 1 93 ? 13.355 4.290 -11.783 1.00 94.19 93 GLU A CA 1
ATOM 760 C C . GLU A 1 93 ? 13.050 2.815 -12.059 1.00 94.19 93 GLU A C 1
ATOM 762 O O . GLU A 1 93 ? 11.897 2.399 -12.158 1.00 94.19 93 GLU A O 1
ATOM 767 N N . LYS A 1 94 ? 14.088 1.975 -12.105 1.00 96.25 94 LYS A N 1
ATOM 768 C CA . LYS A 1 94 ? 13.920 0.524 -12.234 1.00 96.25 94 LYS A CA 1
ATOM 769 C C . LYS A 1 94 ? 13.172 -0.078 -11.041 1.00 96.25 94 LYS A C 1
ATOM 771 O O . LYS A 1 94 ? 12.360 -0.985 -11.226 1.00 96.25 94 LYS A O 1
ATOM 776 N N . THR A 1 95 ? 13.462 0.402 -9.832 1.00 95.44 95 THR A N 1
ATOM 777 C CA . THR A 1 95 ? 12.793 -0.028 -8.593 1.00 95.44 95 THR A CA 1
ATOM 778 C C . THR A 1 95 ? 11.316 0.351 -8.620 1.00 95.44 95 THR A C 1
ATOM 780 O O . THR A 1 95 ? 10.447 -0.464 -8.315 1.00 95.44 95 THR A O 1
ATOM 783 N N . ASP A 1 96 ? 11.035 1.568 -9.059 1.00 95.31 96 ASP A N 1
ATOM 784 C CA . ASP A 1 96 ? 9.696 2.113 -9.170 1.00 95.31 96 ASP A CA 1
ATOM 785 C C . ASP A 1 96 ? 8.849 1.386 -10.221 1.00 95.31 96 ASP A C 1
ATOM 787 O O . ASP A 1 96 ? 7.742 0.937 -9.914 1.00 95.31 96 ASP A O 1
ATOM 791 N N . ILE A 1 97 ? 9.400 1.151 -11.418 1.00 96.69 97 ILE A N 1
ATOM 792 C CA . ILE A 1 97 ? 8.767 0.306 -12.440 1.00 96.69 97 ILE A CA 1
ATOM 793 C C . ILE A 1 97 ? 8.455 -1.071 -11.848 1.00 96.69 97 ILE A C 1
ATOM 795 O O . ILE A 1 97 ? 7.332 -1.553 -11.979 1.00 96.69 97 ILE A O 1
ATOM 799 N N . HIS A 1 98 ? 9.417 -1.707 -11.170 1.00 95.94 98 HIS A N 1
ATOM 800 C CA . HIS A 1 98 ? 9.204 -3.028 -10.583 1.00 95.94 98 HIS A CA 1
ATOM 801 C C . HIS A 1 98 ? 7.990 -3.043 -9.647 1.00 95.94 98 HIS A C 1
ATOM 803 O O . HIS A 1 98 ? 7.037 -3.779 -9.906 1.00 95.94 98 HIS A O 1
ATOM 809 N N . TYR A 1 99 ? 7.980 -2.205 -8.609 1.00 96.81 99 TYR A N 1
ATOM 810 C CA . TYR A 1 99 ? 6.916 -2.243 -7.605 1.00 96.81 99 TYR A CA 1
ATOM 811 C C . TYR A 1 99 ? 5.577 -1.697 -8.091 1.00 96.81 99 TYR A C 1
ATOM 813 O O . TYR A 1 99 ? 4.533 -2.147 -7.618 1.00 96.81 99 TYR A O 1
ATOM 821 N N . TYR A 1 100 ? 5.569 -0.799 -9.075 1.00 96.38 100 TYR A N 1
ATOM 822 C CA . TYR A 1 100 ? 4.331 -0.377 -9.720 1.00 96.38 100 TYR A CA 1
ATOM 823 C C . TYR A 1 100 ? 3.605 -1.570 -10.362 1.00 96.38 100 TYR A C 1
ATOM 825 O O . TYR A 1 100 ? 2.403 -1.761 -10.156 1.00 96.38 100 TYR A O 1
ATOM 833 N N . PHE A 1 101 ? 4.342 -2.427 -11.072 1.00 96.31 101 PHE A N 1
ATOM 834 C CA . PHE A 1 101 ? 3.775 -3.625 -11.689 1.00 96.31 101 PHE A CA 1
ATOM 835 C C . PHE A 1 101 ? 3.438 -4.729 -10.676 1.00 96.31 101 PHE A C 1
ATOM 837 O O . PHE A 1 101 ? 2.443 -5.429 -10.860 1.00 96.31 101 PHE A O 1
ATOM 844 N N . GLU A 1 102 ? 4.179 -4.839 -9.571 1.00 96.06 102 GLU A N 1
ATOM 845 C CA . GLU A 1 102 ? 3.792 -5.715 -8.454 1.00 96.06 102 GLU A CA 1
ATOM 846 C C . GLU A 1 102 ? 2.470 -5.265 -7.813 1.00 96.06 102 GLU A C 1
ATOM 848 O O . GLU A 1 102 ? 1.594 -6.084 -7.537 1.00 96.06 102 GLU A O 1
ATOM 853 N N . LYS A 1 103 ? 2.258 -3.953 -7.655 1.00 96.12 103 LYS A N 1
ATOM 854 C CA . LYS A 1 103 ? 0.988 -3.403 -7.161 1.00 96.12 103 LYS A CA 1
ATOM 855 C C . LYS A 1 103 ? -0.185 -3.745 -8.082 1.00 96.12 103 LYS A C 1
ATOM 857 O O . LYS A 1 103 ? -1.258 -4.085 -7.590 1.00 96.12 103 LYS A O 1
ATOM 862 N N . ILE A 1 104 ? 0.010 -3.700 -9.401 1.00 96.12 104 ILE A N 1
ATOM 863 C CA . ILE A 1 104 ? -1.021 -4.091 -10.380 1.00 96.12 104 ILE A CA 1
ATOM 864 C C . ILE A 1 104 ? -1.406 -5.567 -10.231 1.00 96.12 104 ILE A C 1
ATOM 866 O O . ILE A 1 104 ? -2.573 -5.918 -10.401 1.00 96.12 104 ILE A O 1
ATOM 870 N N . TYR A 1 105 ? -0.459 -6.437 -9.878 1.00 96.44 105 TYR A N 1
ATOM 871 C CA . TYR A 1 105 ? -0.773 -7.833 -9.586 1.00 96.44 105 TYR A CA 1
ATOM 872 C C . TYR A 1 105 ? -1.651 -7.978 -8.330 1.00 96.44 105 TYR A C 1
ATOM 874 O O . TYR A 1 105 ? -2.595 -8.769 -8.317 1.00 96.44 105 TYR A O 1
ATOM 882 N N . ILE A 1 106 ? -1.392 -7.181 -7.289 1.00 97.25 106 ILE A N 1
ATOM 883 C CA . ILE A 1 106 ? -2.250 -7.148 -6.095 1.00 97.25 106 ILE A CA 1
ATOM 884 C C . ILE A 1 106 ? -3.660 -6.656 -6.435 1.00 97.25 106 ILE A C 1
ATOM 886 O O . ILE A 1 106 ? -4.639 -7.276 -6.015 1.00 97.25 106 ILE A O 1
ATOM 890 N N . ASP A 1 107 ? -3.777 -5.595 -7.239 1.00 96.19 107 ASP A N 1
ATOM 891 C CA . ASP A 1 107 ? -5.077 -5.129 -7.733 1.00 96.19 107 ASP A CA 1
ATOM 892 C C . ASP A 1 107 ? -5.800 -6.238 -8.501 1.00 96.19 107 ASP A C 1
ATOM 894 O O . ASP A 1 107 ? -6.999 -6.431 -8.319 1.00 96.19 107 ASP A O 1
ATOM 898 N N . TYR A 1 108 ? -5.076 -6.995 -9.329 1.00 97.25 108 TYR A N 1
ATOM 899 C CA . TYR A 1 108 ? -5.646 -8.136 -10.030 1.00 97.25 108 TYR A CA 1
ATOM 900 C C . TYR A 1 108 ? -6.195 -9.183 -9.083 1.00 97.25 108 TYR A C 1
ATOM 902 O O . TYR A 1 108 ? -7.344 -9.572 -9.246 1.00 97.25 108 TYR A O 1
ATOM 910 N N . ALA A 1 109 ? -5.441 -9.588 -8.064 1.00 97.50 109 ALA A N 1
ATOM 911 C CA . ALA A 1 109 ? -5.934 -10.560 -7.097 1.00 97.50 109 ALA A CA 1
ATOM 912 C C . ALA A 1 109 ? -7.220 -10.085 -6.397 1.00 97.50 109 ALA A C 1
ATOM 914 O O . ALA A 1 109 ? -8.118 -10.896 -6.172 1.00 97.50 109 ALA A O 1
ATOM 915 N N . PHE A 1 110 ? -7.330 -8.786 -6.100 1.00 96.81 110 PHE A N 1
ATOM 916 C CA . PHE A 1 110 ? -8.545 -8.193 -5.543 1.00 96.81 110 PHE A CA 1
ATOM 917 C C . PHE A 1 110 ? -9.709 -8.199 -6.547 1.00 96.81 110 PHE A C 1
ATOM 919 O O . PHE A 1 110 ? -10.761 -8.773 -6.272 1.00 96.81 110 PHE A O 1
ATOM 926 N N . TYR A 1 111 ? -9.541 -7.575 -7.715 1.00 97.12 111 TYR A N 1
ATOM 927 C CA . TYR A 1 111 ? -10.627 -7.409 -8.684 1.00 97.12 111 TYR A CA 1
ATOM 928 C C . TYR A 1 111 ? -11.046 -8.725 -9.337 1.00 97.12 111 TYR A C 1
ATOM 930 O O . TYR A 1 111 ? -12.230 -8.906 -9.608 1.00 97.12 111 TYR A O 1
ATOM 938 N N . HIS A 1 112 ? -10.112 -9.651 -9.556 1.00 97.94 112 HIS A N 1
ATOM 939 C CA . HIS A 1 112 ? -10.418 -10.988 -10.051 1.00 97.94 112 HIS A CA 1
ATOM 940 C C . HIS A 1 112 ? -11.378 -11.696 -9.096 1.00 97.94 112 HIS A C 1
ATOM 942 O O . HIS A 1 112 ? -12.460 -12.094 -9.512 1.00 97.94 112 HIS A O 1
ATOM 948 N N . GLU A 1 113 ? -11.052 -11.733 -7.800 1.00 97.06 113 GLU A N 1
ATOM 949 C CA . GLU A 1 113 ? -11.914 -12.333 -6.775 1.00 97.06 113 GLU A CA 1
ATOM 950 C C . GLU A 1 113 ? -13.300 -11.668 -6.734 1.00 97.06 113 GLU A C 1
ATOM 952 O O . GLU A 1 113 ? -14.306 -12.361 -6.622 1.00 97.06 113 GLU A O 1
ATOM 957 N N . GLN A 1 114 ? -13.387 -10.344 -6.913 1.00 95.75 114 GLN A N 1
ATOM 958 C CA . GLN A 1 114 ? -14.675 -9.638 -6.979 1.00 95.75 114 GLN A CA 1
ATOM 959 C C . GLN A 1 114 ? -15.493 -9.953 -8.243 1.00 95.75 114 GLN A C 1
ATOM 961 O O . GLN A 1 114 ? -16.722 -9.978 -8.182 1.00 95.75 114 GLN A O 1
ATOM 966 N N . PHE A 1 115 ? -14.849 -10.158 -9.395 1.00 97.00 115 PHE A N 1
ATOM 967 C CA . PHE A 1 115 ? -15.544 -10.368 -10.670 1.00 97.00 115 PHE A CA 1
ATOM 968 C C . PHE A 1 115 ? -15.861 -11.832 -10.968 1.00 97.00 115 PHE A C 1
ATOM 970 O O . PHE A 1 115 ? -16.864 -12.106 -11.626 1.00 97.00 115 PHE A O 1
ATOM 977 N N . THR A 1 116 ? -15.027 -12.763 -10.508 1.00 97.38 116 THR A N 1
ATOM 978 C CA . THR A 1 116 ? -15.154 -14.197 -10.806 1.00 97.38 116 THR A CA 1
ATOM 979 C C . THR A 1 116 ? -15.561 -15.019 -9.585 1.00 97.38 116 THR A C 1
ATOM 981 O O . THR A 1 116 ? -16.070 -16.126 -9.742 1.00 97.38 116 THR A O 1
ATOM 984 N N . GLY A 1 117 ? -15.362 -14.493 -8.372 1.00 96.12 117 GLY A N 1
ATOM 985 C CA . GLY A 1 117 ? -15.484 -15.250 -7.124 1.00 96.12 117 GLY A CA 1
ATOM 986 C C . GLY A 1 117 ? -14.281 -16.156 -6.836 1.00 96.12 117 GLY A C 1
ATOM 987 O O . GLY A 1 117 ? -14.259 -16.828 -5.805 1.00 96.12 117 GLY A O 1
ATOM 988 N N . GLU A 1 118 ? -13.277 -16.195 -7.717 1.00 96.69 118 GLU A N 1
ATOM 989 C CA . GLU A 1 118 ? -12.103 -17.052 -7.561 1.00 96.69 118 GLU A CA 1
ATOM 990 C C . GLU A 1 118 ? -10.990 -16.320 -6.797 1.00 96.69 118 GLU A C 1
ATOM 992 O O . GLU A 1 118 ? -10.509 -15.259 -7.193 1.00 96.69 118 GLU A O 1
ATOM 997 N N . ARG A 1 119 ? -10.542 -16.894 -5.676 1.00 95.62 119 ARG A N 1
ATOM 998 C CA . ARG A 1 119 ? -9.485 -16.303 -4.845 1.00 95.62 119 ARG A CA 1
ATOM 999 C C . ARG A 1 119 ? -8.098 -16.634 -5.408 1.00 95.62 119 ARG A C 1
ATOM 1001 O O . ARG A 1 119 ? -7.668 -17.785 -5.375 1.00 95.62 119 ARG A O 1
ATOM 1008 N N . ILE A 1 120 ? -7.353 -15.612 -5.836 1.00 95.00 120 ILE A N 1
ATOM 1009 C CA . ILE A 1 120 ? -5.952 -15.756 -6.272 1.00 95.00 120 ILE A CA 1
ATOM 1010 C C . ILE A 1 120 ? -5.012 -15.872 -5.064 1.00 95.00 120 ILE A C 1
ATOM 1012 O O . ILE A 1 120 ? -5.043 -15.043 -4.142 1.00 95.00 120 ILE A O 1
ATOM 1016 N N . SER A 1 121 ? -4.148 -16.891 -5.081 1.00 92.19 121 SER A N 1
ATOM 1017 C CA . SER A 1 121 ? -3.111 -17.083 -4.064 1.00 92.19 121 SER A CA 1
ATOM 1018 C C . SER A 1 121 ? -1.970 -16.085 -4.250 1.00 92.19 121 SER A C 1
ATOM 1020 O O . SER A 1 121 ? -1.408 -15.948 -5.333 1.00 92.19 121 SER A O 1
ATOM 1022 N N . LEU A 1 122 ? -1.588 -15.412 -3.164 1.00 90.25 122 LEU A N 1
ATOM 1023 C CA . LEU A 1 122 ? -0.492 -14.439 -3.165 1.00 90.25 122 LEU A CA 1
ATOM 1024 C C . LEU A 1 122 ? 0.845 -15.041 -2.723 1.00 90.25 122 LEU A C 1
ATOM 1026 O O . LEU A 1 122 ? 1.870 -14.379 -2.843 1.00 90.25 122 LEU A O 1
ATOM 1030 N N . ALA A 1 123 ? 0.857 -16.280 -2.219 1.00 86.06 123 ALA A N 1
ATOM 1031 C CA . ALA A 1 123 ? 2.020 -16.856 -1.541 1.00 86.06 123 ALA A CA 1
ATOM 1032 C C . ALA A 1 123 ? 3.290 -16.804 -2.407 1.00 86.06 123 ALA A C 1
ATOM 1034 O O . ALA A 1 123 ? 4.321 -16.302 -1.972 1.00 86.06 123 ALA A O 1
ATOM 1035 N N . ASN A 1 124 ? 3.197 -17.230 -3.669 1.00 80.00 124 ASN A N 1
ATOM 1036 C CA . ASN A 1 124 ? 4.347 -17.254 -4.577 1.00 80.00 124 ASN A CA 1
ATOM 1037 C C . ASN A 1 124 ? 4.848 -15.856 -4.959 1.00 80.00 124 ASN A C 1
ATOM 1039 O O . ASN A 1 124 ? 6.042 -15.681 -5.222 1.00 80.00 124 ASN A O 1
ATOM 1043 N N . HIS A 1 125 ? 3.939 -14.881 -5.019 1.00 81.62 125 HIS A N 1
ATOM 1044 C CA . HIS A 1 125 ? 4.266 -13.512 -5.398 1.00 81.62 125 HIS A CA 1
ATOM 1045 C C . HIS A 1 125 ? 4.841 -12.724 -4.237 1.00 81.62 125 HIS A C 1
ATOM 1047 O O . HIS A 1 125 ? 5.814 -12.013 -4.450 1.00 81.62 125 HIS A O 1
ATOM 1053 N N . VAL A 1 126 ? 4.315 -12.901 -3.027 1.00 85.50 126 VAL A N 1
ATOM 1054 C CA . VAL A 1 126 ? 4.736 -12.166 -1.828 1.00 85.50 126 VAL A CA 1
ATOM 1055 C C . VAL A 1 126 ? 6.019 -12.738 -1.238 1.00 85.50 126 VAL A C 1
ATOM 1057 O O . VAL A 1 126 ? 6.933 -11.975 -0.934 1.00 85.50 126 VAL A O 1
ATOM 1060 N N . GLU A 1 127 ? 6.139 -14.066 -1.126 1.00 83.50 127 GLU A N 1
ATOM 1061 C CA . GLU A 1 127 ? 7.254 -14.708 -0.411 1.00 83.50 127 GLU A CA 1
ATOM 1062 C C . GLU A 1 127 ? 8.619 -14.295 -0.974 1.00 83.50 127 GLU A C 1
ATOM 1064 O O . GLU A 1 127 ? 9.550 -13.979 -0.237 1.00 83.50 127 GLU A O 1
ATOM 1069 N N . LYS A 1 128 ? 8.716 -14.180 -2.302 1.00 82.00 128 LYS A N 1
ATOM 1070 C CA . LYS A 1 128 ? 9.951 -13.774 -2.988 1.00 82.00 128 LYS A CA 1
ATOM 1071 C C . LYS A 1 128 ? 10.392 -12.337 -2.671 1.00 82.00 128 LYS A C 1
ATOM 1073 O O . LYS A 1 128 ? 11.578 -12.046 -2.820 1.00 82.00 128 LYS A O 1
ATOM 1078 N N . LYS A 1 129 ? 9.466 -11.462 -2.259 1.00 88.56 129 LYS A N 1
ATOM 1079 C CA . LYS A 1 129 ? 9.713 -10.039 -1.959 1.00 88.56 129 LYS A CA 1
ATOM 1080 C C . LYS A 1 129 ? 9.677 -9.710 -0.465 1.00 88.56 129 LYS A C 1
ATOM 1082 O O . LYS A 1 129 ? 9.973 -8.582 -0.097 1.00 88.56 129 LYS A O 1
ATOM 1087 N N . ARG A 1 130 ? 9.386 -10.666 0.428 1.00 88.56 130 ARG A N 1
ATOM 1088 C CA . ARG A 1 130 ? 9.336 -10.404 1.885 1.00 88.56 130 ARG A CA 1
ATOM 1089 C C . ARG A 1 130 ? 10.622 -9.799 2.446 1.00 88.56 130 ARG A C 1
ATOM 1091 O O . ARG A 1 130 ? 10.573 -8.994 3.368 1.00 88.56 130 ARG A O 1
ATOM 1098 N N . LYS A 1 131 ? 11.776 -10.149 1.874 1.00 90.12 131 LYS A N 1
ATOM 1099 C CA . LYS A 1 131 ? 13.069 -9.554 2.251 1.00 90.12 131 LYS A CA 1
ATOM 1100 C C . LYS A 1 131 ? 13.106 -8.034 2.040 1.00 90.12 131 LYS A C 1
ATOM 1102 O O . LYS A 1 131 ? 13.788 -7.334 2.779 1.00 90.12 131 LYS A O 1
ATOM 1107 N N . ASP A 1 132 ? 12.367 -7.533 1.052 1.00 95.56 132 ASP A N 1
ATOM 1108 C CA . ASP A 1 132 ? 12.361 -6.124 0.675 1.00 95.56 132 ASP A CA 1
ATOM 1109 C C . ASP A 1 132 ? 11.523 -5.291 1.654 1.00 95.56 132 ASP A C 1
ATOM 1111 O O . ASP A 1 132 ? 11.799 -4.112 1.854 1.00 95.56 132 ASP A O 1
ATOM 1115 N N . PHE A 1 133 ? 10.565 -5.918 2.348 1.00 96.25 133 PHE A N 1
ATOM 1116 C CA . PHE A 1 133 ? 9.711 -5.265 3.348 1.00 96.25 133 PHE A CA 1
ATOM 1117 C C . PHE A 1 133 ? 10.501 -4.651 4.497 1.00 96.25 133 PHE A C 1
ATOM 1119 O O . PHE A 1 133 ? 10.032 -3.720 5.127 1.00 96.25 133 PHE A O 1
ATOM 1126 N N . ASN A 1 134 ? 11.713 -5.137 4.743 1.00 96.94 134 ASN A N 1
ATOM 1127 C CA . ASN A 1 134 ? 12.560 -4.698 5.843 1.00 96.94 134 ASN A CA 1
ATOM 1128 C C . ASN A 1 134 ? 13.771 -3.886 5.374 1.00 96.94 134 ASN A C 1
ATOM 1130 O O . ASN A 1 134 ? 14.747 -3.764 6.110 1.00 96.94 134 ASN A O 1
ATOM 1134 N N . ASN A 1 135 ? 13.722 -3.347 4.150 1.00 96.88 135 ASN A N 1
ATOM 1135 C CA . ASN A 1 135 ? 14.770 -2.505 3.584 1.00 96.88 135 ASN A CA 1
ATOM 1136 C C . ASN A 1 135 ? 14.392 -1.011 3.676 1.00 96.88 135 ASN A C 1
ATOM 1138 O O . ASN A 1 135 ? 13.594 -0.543 2.857 1.00 96.88 135 ASN A O 1
ATOM 1142 N N . PRO A 1 136 ? 15.007 -0.226 4.584 1.00 96.62 136 PRO A N 1
ATOM 1143 C CA . PRO A 1 136 ? 14.691 1.195 4.746 1.00 96.62 136 PRO A CA 1
ATOM 1144 C C . PRO A 1 136 ? 14.918 2.040 3.490 1.00 96.62 136 PRO A C 1
ATOM 1146 O O . PRO A 1 136 ? 14.236 3.039 3.272 1.00 96.62 136 PRO A O 1
ATOM 1149 N N . LEU A 1 137 ? 15.834 1.632 2.604 1.00 94.69 137 LEU A N 1
ATOM 1150 C CA . LEU A 1 137 ? 16.103 2.374 1.368 1.00 94.69 137 LEU A CA 1
ATOM 1151 C C . LEU A 1 137 ? 14.885 2.415 0.437 1.00 94.69 137 LEU A C 1
ATOM 1153 O O . LEU A 1 137 ? 14.748 3.360 -0.340 1.00 94.69 137 LEU A O 1
ATOM 1157 N N . LEU A 1 138 ? 13.996 1.422 0.530 1.00 96.12 138 LEU A N 1
ATOM 1158 C CA . LEU A 1 138 ? 12.786 1.353 -0.284 1.00 96.12 138 LEU A CA 1
ATOM 1159 C C . LEU A 1 138 ? 11.670 2.277 0.209 1.00 96.12 138 LEU A C 1
ATOM 1161 O O . LEU A 1 138 ? 10.751 2.552 -0.558 1.00 96.12 138 LEU A O 1
ATOM 1165 N N . LEU A 1 139 ? 11.779 2.854 1.413 1.00 95.62 139 LEU A N 1
ATOM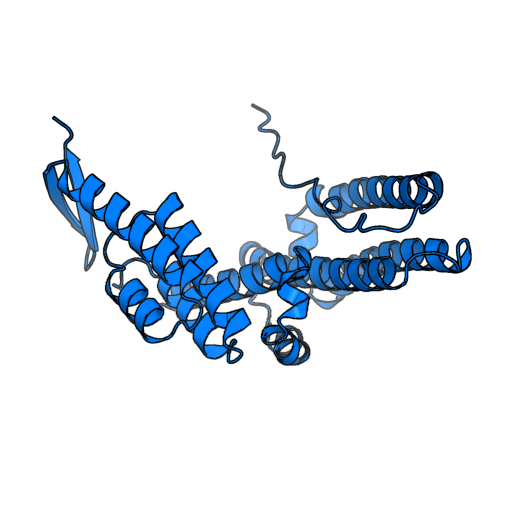 1166 C CA . LEU A 1 139 ? 10.841 3.880 1.893 1.00 95.62 139 LEU A CA 1
ATOM 1167 C C . LEU A 1 139 ? 10.848 5.148 1.025 1.00 95.62 139 LEU A C 1
ATOM 1169 O O . LEU A 1 139 ? 9.916 5.945 1.081 1.00 95.62 139 LEU A O 1
ATOM 1173 N N . LYS A 1 140 ? 11.887 5.335 0.201 1.00 92.44 140 LYS A N 1
ATOM 1174 C CA . LYS A 1 140 ? 11.985 6.438 -0.766 1.00 92.44 140 LYS A CA 1
ATOM 1175 C C . LYS A 1 140 ? 11.194 6.188 -2.055 1.00 92.44 140 LYS A C 1
ATOM 1177 O O . LYS A 1 140 ? 10.972 7.136 -2.800 1.00 92.44 140 LYS A O 1
ATOM 1182 N N . SER A 1 141 ? 10.791 4.946 -2.334 1.00 95.12 141 SER A N 1
ATOM 1183 C CA . SER A 1 141 ? 10.010 4.594 -3.525 1.00 95.12 141 SER A CA 1
ATOM 1184 C C . SER A 1 141 ? 8.518 4.650 -3.207 1.00 95.12 141 SER A C 1
ATOM 1186 O O . SER A 1 141 ? 7.993 3.835 -2.445 1.00 95.12 141 SER A O 1
ATOM 1188 N N . GLU A 1 142 ? 7.802 5.584 -3.836 1.00 93.69 142 GLU A N 1
ATOM 1189 C CA . GLU A 1 142 ? 6.342 5.656 -3.707 1.00 93.69 142 GLU A CA 1
ATOM 1190 C C . GLU A 1 142 ? 5.683 4.372 -4.235 1.00 93.69 142 GLU A C 1
ATOM 1192 O O . GLU A 1 142 ? 4.720 3.872 -3.649 1.00 93.69 142 GLU A O 1
ATOM 1197 N N . SER A 1 143 ? 6.224 3.792 -5.309 1.00 96.00 143 SER A N 1
ATOM 1198 C CA . SER A 1 143 ? 5.698 2.559 -5.902 1.00 96.00 143 SER A CA 1
ATOM 1199 C C . SER A 1 143 ? 5.792 1.378 -4.939 1.00 96.00 143 SER A C 1
ATOM 1201 O O . SER A 1 143 ? 4.836 0.611 -4.818 1.00 96.00 143 SER A O 1
ATOM 1203 N N . PHE A 1 144 ? 6.904 1.259 -4.205 1.00 97.00 144 PHE A N 1
ATOM 1204 C CA . PHE A 1 144 ? 7.064 0.256 -3.152 1.00 97.00 144 PHE A CA 1
ATOM 1205 C C . PHE A 1 144 ? 6.044 0.443 -2.025 1.00 97.00 144 PHE A C 1
ATOM 1207 O O . PHE A 1 144 ? 5.343 -0.504 -1.661 1.00 97.00 144 PHE A O 1
ATOM 1214 N N . LEU A 1 145 ? 5.901 1.671 -1.517 1.00 96.88 145 LEU A N 1
ATOM 1215 C CA . LEU A 1 145 ? 4.935 1.983 -0.461 1.00 96.88 145 LEU A CA 1
ATOM 1216 C C . LEU A 1 145 ? 3.493 1.693 -0.900 1.00 96.88 145 LEU A C 1
ATOM 1218 O O . LEU A 1 145 ? 2.697 1.155 -0.129 1.00 96.88 145 LEU A O 1
ATOM 1222 N N . ARG A 1 146 ? 3.147 2.002 -2.153 1.00 96.56 146 ARG A N 1
ATOM 1223 C CA . ARG A 1 146 ? 1.842 1.675 -2.745 1.00 96.56 146 ARG A CA 1
ATOM 1224 C C . ARG A 1 146 ? 1.621 0.172 -2.860 1.00 96.56 146 ARG A C 1
ATOM 1226 O O . ARG A 1 146 ? 0.521 -0.291 -2.567 1.00 96.56 146 ARG A O 1
ATOM 1233 N N . TYR A 1 147 ? 2.639 -0.578 -3.274 1.00 97.19 147 TYR A N 1
ATOM 1234 C CA . TYR A 1 147 ? 2.580 -2.035 -3.376 1.00 97.19 147 TYR A CA 1
ATOM 1235 C C . TYR A 1 147 ? 2.315 -2.688 -2.016 1.00 97.19 147 TYR A C 1
ATOM 1237 O O . TYR A 1 147 ? 1.342 -3.430 -1.881 1.00 97.19 147 TYR A O 1
ATOM 1245 N N . ILE A 1 148 ? 3.126 -2.384 -0.999 1.00 96.38 148 ILE A N 1
ATOM 1246 C CA . ILE A 1 148 ? 2.999 -3.032 0.313 1.00 96.38 148 ILE A CA 1
ATOM 1247 C C . ILE A 1 148 ? 1.677 -2.663 1.008 1.00 96.38 148 ILE A C 1
ATOM 1249 O O . ILE A 1 148 ? 1.015 -3.528 1.577 1.00 96.38 148 ILE A O 1
ATOM 1253 N N . ARG A 1 149 ? 1.216 -1.410 0.870 1.00 96.25 149 ARG A N 1
ATOM 1254 C CA . ARG A 1 149 ? -0.097 -0.980 1.382 1.00 96.25 149 ARG A CA 1
ATOM 1255 C C . ARG A 1 149 ? -1.248 -1.675 0.660 1.00 96.25 149 ARG A C 1
ATOM 1257 O O . ARG A 1 149 ? -2.198 -2.095 1.312 1.00 96.25 149 ARG A O 1
ATO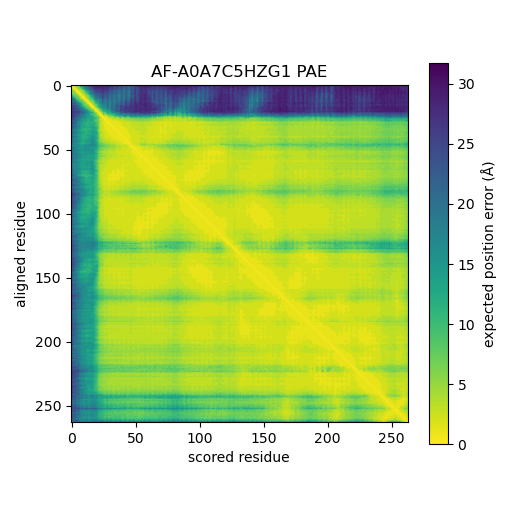M 1264 N N . ALA A 1 150 ? -1.169 -1.829 -0.664 1.00 96.81 150 ALA A N 1
ATOM 1265 C CA . ALA A 1 150 ? -2.175 -2.573 -1.420 1.00 96.81 150 ALA A CA 1
ATOM 1266 C C . ALA A 1 150 ? -2.226 -4.043 -0.980 1.00 96.81 150 ALA A C 1
ATOM 1268 O O . ALA A 1 150 ? -3.317 -4.593 -0.819 1.00 96.81 150 ALA A O 1
ATOM 1269 N N . LEU A 1 151 ? -1.061 -4.662 -0.754 1.00 96.88 151 LEU A N 1
ATOM 1270 C CA . LEU A 1 151 ? -0.960 -6.039 -0.279 1.00 96.88 151 LEU A CA 1
ATOM 1271 C C . LEU A 1 151 ? -1.645 -6.204 1.079 1.00 96.88 151 LEU A C 1
ATOM 1273 O O . LEU A 1 151 ? -2.536 -7.043 1.211 1.00 96.88 151 LEU A O 1
ATOM 1277 N N . TRP A 1 152 ? -1.270 -5.389 2.067 1.00 96.94 152 TRP A N 1
ATOM 1278 C CA . TRP A 1 152 ? -1.877 -5.464 3.393 1.00 96.94 152 TRP A CA 1
ATOM 1279 C C . TRP A 1 152 ? -3.360 -5.141 3.364 1.00 96.94 152 TRP A C 1
ATOM 1281 O O . TRP A 1 152 ? -4.121 -5.848 4.005 1.00 96.94 152 TRP A O 1
ATOM 1291 N N . ASN A 1 153 ? -3.803 -4.165 2.571 1.00 96.50 153 ASN A N 1
ATOM 1292 C CA . ASN A 1 153 ? -5.227 -3.883 2.425 1.00 96.50 153 ASN A CA 1
ATOM 1293 C C . ASN A 1 153 ? -6.004 -5.099 1.888 1.00 96.50 153 ASN A C 1
ATOM 1295 O O . ASN A 1 153 ? -7.046 -5.448 2.434 1.00 96.50 153 ASN A O 1
ATOM 1299 N N . LEU A 1 154 ? -5.491 -5.784 0.859 1.00 97.31 154 LEU A N 1
ATOM 1300 C CA . LEU A 1 154 ? -6.119 -7.003 0.339 1.00 97.31 154 LEU A CA 1
ATOM 1301 C C . LEU A 1 154 ? -6.152 -8.121 1.390 1.00 97.31 154 LEU A C 1
ATOM 1303 O O . LEU A 1 154 ? -7.182 -8.774 1.562 1.00 97.31 154 LEU A O 1
ATOM 1307 N N . MET A 1 155 ? -5.045 -8.346 2.100 1.00 96.25 155 MET A N 1
ATOM 1308 C CA . MET A 1 155 ? -4.982 -9.361 3.155 1.00 96.25 155 MET A CA 1
ATOM 1309 C C . MET A 1 155 ? -5.950 -9.038 4.301 1.00 96.25 155 MET A C 1
ATOM 1311 O O . MET A 1 155 ? -6.729 -9.902 4.694 1.00 96.25 155 MET A O 1
ATOM 1315 N N . SER A 1 156 ? -6.009 -7.777 4.729 1.00 97.44 156 SER A N 1
ATOM 1316 C CA . SER A 1 156 ? -6.929 -7.291 5.756 1.00 97.44 156 SER A CA 1
ATOM 1317 C C . SER A 1 156 ? -8.396 -7.447 5.359 1.00 97.44 156 SER A C 1
ATOM 1319 O O . SER A 1 156 ? -9.214 -7.879 6.166 1.00 97.44 156 SER A O 1
ATOM 1321 N N . ILE A 1 157 ? -8.741 -7.137 4.105 1.00 96.50 157 ILE A N 1
ATOM 1322 C CA . ILE A 1 157 ? -10.093 -7.343 3.571 1.00 96.50 157 ILE A CA 1
ATOM 1323 C C . ILE A 1 157 ? -10.464 -8.830 3.602 1.00 96.50 157 ILE A C 1
ATOM 1325 O O . ILE A 1 157 ? -11.579 -9.176 3.992 1.00 96.50 157 ILE A O 1
ATOM 1329 N N . ARG A 1 158 ? -9.541 -9.722 3.220 1.00 96.19 158 ARG A N 1
ATOM 1330 C CA . ARG A 1 158 ? -9.770 -11.173 3.299 1.00 96.19 158 ARG A CA 1
ATOM 1331 C C . ARG A 1 158 ? -9.957 -11.631 4.743 1.00 96.19 158 ARG A C 1
ATOM 1333 O O . ARG A 1 158 ? -10.884 -12.384 5.007 1.00 96.19 158 ARG A O 1
ATOM 1340 N N . ASP A 1 159 ? -9.154 -11.128 5.675 1.00 96.88 159 ASP A N 1
ATOM 1341 C CA . ASP A 1 159 ? -9.284 -11.437 7.102 1.00 96.88 159 ASP A CA 1
ATOM 1342 C C . ASP A 1 159 ? -10.642 -11.002 7.674 1.00 96.88 159 ASP A C 1
ATOM 1344 O O . ASP A 1 159 ? -11.232 -11.730 8.476 1.00 96.88 159 ASP A O 1
ATOM 1348 N N . MET A 1 160 ? -11.168 -9.858 7.226 1.00 94.88 160 MET A N 1
ATOM 1349 C CA . MET A 1 160 ? -12.517 -9.403 7.570 1.00 94.88 160 MET A CA 1
ATOM 1350 C C . MET A 1 160 ? -13.606 -10.303 6.980 1.00 94.88 160 MET A C 1
ATOM 1352 O O . MET A 1 160 ? -14.500 -10.723 7.708 1.00 94.88 160 MET A O 1
ATOM 1356 N N . TYR A 1 161 ? -13.542 -10.628 5.684 1.00 93.25 161 TYR A N 1
ATOM 1357 C CA . TYR A 1 161 ? -14.540 -11.501 5.049 1.00 93.25 161 TYR A CA 1
ATOM 1358 C C . TYR A 1 161 ? -14.519 -12.932 5.592 1.00 93.25 161 TYR A C 1
ATOM 1360 O O . TYR A 1 161 ? -15.561 -13.583 5.637 1.00 93.25 161 TYR A O 1
ATOM 1368 N N . ASP A 1 162 ? -13.356 -13.401 6.038 1.00 94.94 162 ASP A N 1
ATOM 1369 C CA . ASP A 1 162 ? -13.187 -14.705 6.676 1.00 94.94 162 ASP A CA 1
ATOM 1370 C C . ASP A 1 162 ? -13.616 -14.681 8.170 1.00 94.94 162 ASP A C 1
ATOM 1372 O O . ASP A 1 162 ? -13.465 -15.683 8.870 1.00 94.94 162 ASP A O 1
ATOM 1376 N N . GLY A 1 163 ? -14.144 -13.554 8.676 1.00 95.31 163 GLY A N 1
ATOM 1377 C CA . GLY A 1 163 ? -14.726 -13.413 10.019 1.00 95.31 163 GLY A CA 1
ATOM 1378 C C . GLY A 1 163 ? -13.714 -13.335 11.168 1.00 95.31 163 GLY A C 1
ATOM 1379 O O . GLY A 1 163 ? -14.080 -13.448 12.338 1.00 95.31 163 GLY A O 1
ATOM 1380 N N . LYS A 1 164 ? -12.417 -13.141 10.881 1.00 96.19 164 LYS A N 1
ATOM 1381 C CA . LYS A 1 164 ? -11.350 -13.208 11.903 1.00 96.19 164 LYS A CA 1
ATOM 1382 C C . LYS A 1 164 ? -11.424 -12.099 12.953 1.00 96.19 164 LYS A C 1
ATOM 1384 O O . LYS A 1 164 ? -10.841 -12.234 14.027 1.00 96.19 164 LYS A O 1
ATOM 1389 N N . LEU A 1 165 ? -12.102 -10.997 12.635 1.00 95.00 165 LEU A N 1
ATOM 1390 C CA . LEU A 1 165 ? -12.226 -9.816 13.495 1.00 95.00 165 LEU A CA 1
ATOM 1391 C C . LEU A 1 165 ? -13.683 -9.509 13.863 1.00 95.00 165 LEU A C 1
ATOM 1393 O O . LEU A 1 165 ? -13.991 -8.388 14.280 1.00 95.00 165 LEU A O 1
ATOM 1397 N N . ASP A 1 166 ? -14.584 -10.481 13.702 1.00 94.25 166 ASP A N 1
ATOM 1398 C CA . ASP A 1 166 ? -16.008 -10.303 13.970 1.00 94.25 166 ASP A CA 1
ATOM 1399 C C . ASP A 1 166 ? -16.258 -9.735 15.368 1.00 94.25 166 ASP A C 1
ATOM 1401 O O . ASP A 1 166 ? -15.704 -10.170 16.377 1.00 94.25 166 ASP A O 1
ATOM 1405 N N . GLY A 1 167 ? -17.092 -8.699 15.403 1.00 91.44 167 GLY A N 1
ATOM 1406 C CA . GLY A 1 167 ? -17.467 -7.996 16.619 1.00 91.44 167 GLY A CA 1
ATOM 1407 C C . GLY A 1 167 ? -16.439 -7.027 17.198 1.00 91.44 167 GLY A C 1
ATOM 1408 O O . GLY A 1 167 ? -16.701 -6.435 18.243 1.00 91.44 167 GLY A O 1
ATOM 1409 N N . GLN A 1 168 ? -15.308 -6.816 16.527 1.00 92.94 168 GLN A N 1
ATOM 1410 C CA . GLN A 1 168 ? -14.361 -5.755 16.871 1.00 92.94 168 GLN A CA 1
ATOM 1411 C C . GLN A 1 168 ? -14.657 -4.485 16.070 1.00 92.94 168 GLN A C 1
ATOM 1413 O O . GLN A 1 168 ? -14.939 -4.557 14.875 1.00 92.94 168 GLN A O 1
ATOM 1418 N N . ASP A 1 169 ? -14.555 -3.316 16.703 1.00 93.56 169 ASP A N 1
ATOM 1419 C CA . ASP A 1 169 ? -14.475 -2.049 15.971 1.00 93.56 169 ASP A CA 1
ATOM 1420 C C . ASP A 1 169 ? -13.136 -1.950 15.224 1.00 93.56 169 ASP A C 1
ATOM 1422 O O . ASP A 1 169 ? -12.125 -2.530 15.636 1.00 93.56 169 ASP A O 1
ATOM 1426 N N . ASN A 1 170 ? -13.115 -1.163 14.145 1.00 95.19 170 ASN A N 1
ATOM 1427 C CA . ASN A 1 170 ? -11.897 -0.835 13.393 1.00 95.19 170 ASN A CA 1
ATOM 1428 C C . ASN A 1 170 ? -11.196 -2.071 12.786 1.00 95.19 170 ASN A C 1
ATOM 1430 O O . ASN A 1 170 ? -9.968 -2.134 12.726 1.00 95.19 170 ASN A O 1
ATOM 1434 N N . GLN A 1 171 ? -11.970 -3.067 12.332 1.00 96.19 171 GLN A N 1
ATOM 1435 C CA . GLN A 1 171 ? -11.455 -4.364 11.861 1.00 96.19 171 GLN A CA 1
ATOM 1436 C C . GLN A 1 171 ? -10.359 -4.237 10.793 1.00 96.19 171 GLN A C 1
ATOM 1438 O O . GLN A 1 171 ? -9.328 -4.897 10.902 1.00 96.19 171 GLN A O 1
ATOM 1443 N N . LEU A 1 172 ? -10.546 -3.356 9.801 1.00 96.06 172 LEU A N 1
ATOM 1444 C CA . LEU A 1 172 ? -9.573 -3.160 8.722 1.00 96.06 172 LEU A CA 1
ATOM 1445 C C . LEU A 1 172 ? -8.232 -2.629 9.246 1.00 96.06 172 LEU A C 1
ATOM 1447 O O . LEU A 1 172 ? -7.175 -3.094 8.816 1.00 96.06 172 LEU A O 1
ATOM 1451 N N . LEU A 1 173 ? -8.264 -1.689 10.197 1.00 97.69 173 LEU A N 1
ATOM 1452 C CA . LEU A 1 173 ? -7.058 -1.158 10.835 1.00 97.69 173 LEU A CA 1
ATOM 1453 C C . LEU A 1 173 ? -6.354 -2.246 11.646 1.00 97.69 173 LEU A C 1
ATOM 1455 O O . LEU A 1 173 ? -5.147 -2.431 11.513 1.00 97.69 173 LEU A O 1
ATOM 1459 N N . ARG A 1 174 ? -7.109 -2.987 12.464 1.00 97.81 174 ARG A N 1
ATOM 1460 C CA . ARG A 1 174 ? -6.573 -4.056 13.319 1.00 97.81 174 ARG A CA 1
ATOM 1461 C C . ARG A 1 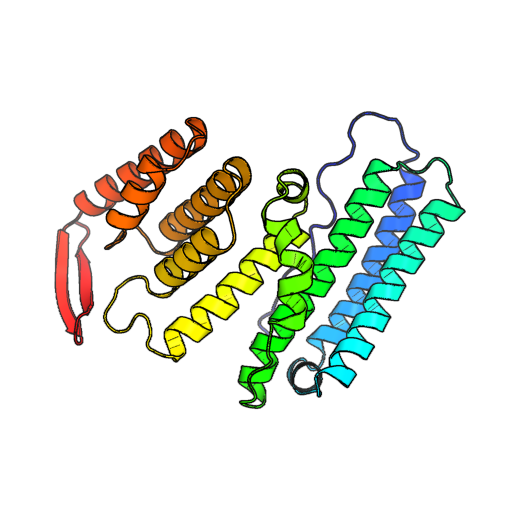174 ? -5.919 -5.167 12.497 1.00 97.81 174 ARG A C 1
ATOM 1463 O O . ARG A 1 174 ? -4.818 -5.608 12.833 1.00 97.81 174 ARG A O 1
ATOM 1470 N N . ALA A 1 175 ? -6.550 -5.575 11.399 1.00 98.06 175 ALA A N 1
ATOM 1471 C CA . ALA A 1 175 ? -5.972 -6.526 10.454 1.00 98.06 175 ALA A CA 1
ATOM 1472 C C . ALA A 1 175 ? -4.701 -5.969 9.791 1.00 98.06 175 ALA A C 1
ATOM 1474 O O . ALA A 1 175 ? -3.662 -6.626 9.790 1.00 98.06 175 ALA A O 1
ATOM 1475 N N . THR A 1 176 ? -4.737 -4.711 9.340 1.00 98.00 176 THR A N 1
ATOM 1476 C CA . THR A 1 176 ? -3.584 -4.068 8.689 1.00 98.00 176 THR A CA 1
ATOM 1477 C C . THR A 1 176 ? -2.388 -3.981 9.634 1.00 98.00 176 THR A C 1
ATOM 1479 O O . THR A 1 176 ? -1.290 -4.392 9.270 1.00 98.00 176 THR A O 1
ATOM 1482 N N . ILE A 1 177 ? -2.599 -3.542 10.877 1.00 97.62 177 ILE A N 1
ATOM 1483 C CA . ILE A 1 177 ? -1.558 -3.508 11.912 1.00 97.62 177 ILE A CA 1
ATOM 1484 C C . ILE A 1 177 ? -1.032 -4.914 12.218 1.00 97.62 177 ILE A C 1
ATOM 1486 O O . ILE A 1 177 ? 0.168 -5.089 12.426 1.00 97.62 177 ILE A O 1
ATOM 1490 N N . THR A 1 178 ? -1.894 -5.933 12.216 1.00 97.19 178 THR A N 1
ATOM 1491 C CA . THR A 1 178 ? -1.463 -7.325 12.407 1.00 97.19 178 THR A CA 1
ATOM 1492 C C . THR A 1 178 ? -0.490 -7.753 11.310 1.00 97.19 178 THR A C 1
ATOM 1494 O O . THR A 1 178 ? 0.562 -8.307 11.626 1.00 97.19 178 THR A O 1
ATOM 1497 N N . HIS A 1 179 ? -0.776 -7.432 10.046 1.00 96.50 179 HIS A N 1
ATOM 1498 C CA . HIS A 1 179 ? 0.139 -7.727 8.943 1.00 96.50 179 HIS A CA 1
ATOM 1499 C C . HIS A 1 179 ? 1.430 -6.906 9.009 1.00 96.50 179 HIS A C 1
ATOM 1501 O O . HIS A 1 179 ? 2.501 -7.486 8.852 1.00 96.50 179 HIS A O 1
ATOM 1507 N N . ILE A 1 180 ? 1.369 -5.610 9.348 1.00 96.88 180 ILE A N 1
ATOM 1508 C CA . ILE A 1 180 ? 2.575 -4.787 9.567 1.00 96.88 180 ILE A CA 1
ATOM 1509 C C . ILE A 1 180 ? 3.489 -5.447 10.606 1.00 96.88 180 ILE A C 1
ATOM 1511 O O . ILE A 1 180 ? 4.679 -5.624 10.370 1.00 96.88 180 ILE A O 1
ATOM 1515 N N . ARG A 1 181 ? 2.934 -5.866 11.749 1.00 95.19 181 ARG A N 1
ATOM 1516 C CA . ARG A 1 181 ? 3.702 -6.496 12.835 1.00 95.19 181 ARG A CA 1
ATOM 1517 C C . ARG A 1 181 ? 4.305 -7.848 12.450 1.00 95.19 181 ARG A C 1
ATOM 1519 O O . ARG A 1 181 ? 5.332 -8.220 13.007 1.00 95.19 181 ARG A O 1
ATOM 1526 N N . GLN A 1 182 ? 3.643 -8.600 11.575 1.00 94.44 182 GLN A N 1
ATOM 1527 C CA . GLN A 1 182 ? 4.115 -9.908 11.113 1.00 94.44 182 GLN A CA 1
ATOM 1528 C C . GLN A 1 182 ? 5.213 -9.777 10.057 1.00 94.44 182 GLN A C 1
ATOM 1530 O O . GLN A 1 182 ? 6.163 -10.558 10.050 1.00 94.44 182 GLN A O 1
ATOM 1535 N N . ASP A 1 183 ? 5.072 -8.797 9.170 1.00 95.00 183 ASP A N 1
ATOM 1536 C CA . ASP A 1 183 ? 5.910 -8.654 7.987 1.00 95.00 183 ASP A CA 1
ATOM 1537 C C . ASP A 1 183 ? 7.146 -7.778 8.234 1.00 95.00 183 ASP A C 1
ATOM 1539 O O . ASP A 1 183 ? 8.161 -7.943 7.549 1.00 95.00 183 ASP A O 1
ATOM 1543 N N . ILE A 1 184 ? 7.078 -6.863 9.208 1.00 96.31 184 ILE A N 1
ATOM 1544 C CA . ILE A 1 184 ? 8.110 -5.859 9.469 1.00 96.31 184 ILE A CA 1
ATOM 1545 C C . ILE A 1 184 ? 8.814 -6.118 10.803 1.00 96.31 184 ILE A C 1
ATOM 1547 O O . ILE A 1 184 ? 8.217 -6.046 11.875 1.00 96.31 184 ILE A O 1
ATOM 1551 N N . ASN A 1 185 ? 10.116 -6.382 10.728 1.00 95.25 185 ASN A N 1
ATOM 1552 C CA . ASN A 1 185 ? 11.023 -6.566 11.856 1.00 95.25 185 ASN A CA 1
ATOM 1553 C C . ASN A 1 185 ? 12.143 -5.512 11.922 1.00 95.25 185 ASN A C 1
ATOM 1555 O O . ASN A 1 185 ? 12.815 -5.413 12.946 1.00 95.25 185 ASN A O 1
ATOM 1559 N N . ASN A 1 186 ? 12.348 -4.719 10.868 1.00 96.75 186 ASN A N 1
ATOM 1560 C CA . ASN A 1 186 ? 13.244 -3.569 10.902 1.00 96.75 186 ASN A CA 1
ATOM 1561 C C . ASN A 1 186 ? 12.557 -2.382 11.603 1.00 96.75 186 ASN A C 1
ATOM 1563 O O . ASN A 1 186 ? 11.472 -1.981 11.188 1.00 96.75 186 ASN A O 1
ATOM 1567 N N . ALA A 1 187 ? 13.195 -1.814 12.632 1.00 96.06 187 ALA A N 1
ATOM 1568 C CA . ALA A 1 187 ? 12.615 -0.751 13.459 1.00 96.06 187 ALA A CA 1
ATOM 1569 C C . ALA A 1 187 ? 12.275 0.525 12.666 1.00 96.06 187 ALA A C 1
ATOM 1571 O O . ALA A 1 187 ? 11.168 1.036 12.789 1.00 96.06 187 ALA A O 1
ATOM 1572 N N . GLU A 1 188 ? 13.168 0.990 11.785 1.00 96.81 188 GLU A N 1
ATOM 1573 C CA . GLU A 1 188 ? 12.939 2.192 10.965 1.00 96.81 188 GLU A CA 1
ATOM 1574 C C . GLU A 1 188 ? 11.735 2.011 10.031 1.00 96.81 188 GLU A C 1
ATOM 1576 O O . GLU A 1 188 ? 10.877 2.891 9.916 1.00 96.81 188 GLU A O 1
ATOM 1581 N N . VAL A 1 189 ? 11.631 0.841 9.392 1.00 97.44 189 VAL A N 1
ATOM 1582 C CA . VAL A 1 189 ? 10.486 0.538 8.527 1.00 97.44 189 VAL A CA 1
ATOM 1583 C C . VAL A 1 189 ? 9.205 0.376 9.341 1.00 97.44 189 VAL A C 1
ATOM 1585 O O . VAL A 1 189 ? 8.159 0.872 8.923 1.00 97.44 189 VAL A O 1
ATOM 1588 N N . TYR A 1 190 ? 9.265 -0.281 10.501 1.00 97.50 190 TYR A N 1
ATOM 1589 C CA . TYR A 1 190 ? 8.105 -0.457 11.375 1.00 97.50 190 TYR A CA 1
ATOM 1590 C C . TYR A 1 190 ? 7.549 0.895 11.816 1.00 97.50 190 TYR A C 1
ATOM 1592 O O . TYR A 1 190 ? 6.358 1.156 11.639 1.00 97.50 190 TYR A O 1
ATOM 1600 N N . ASP A 1 191 ? 8.424 1.767 12.314 1.00 98.06 191 ASP A N 1
ATOM 1601 C CA . ASP A 1 191 ? 8.080 3.101 12.784 1.00 98.06 191 ASP A CA 1
ATOM 1602 C C . ASP A 1 191 ? 7.429 3.928 11.684 1.00 98.06 191 ASP A C 1
ATOM 1604 O O . ASP A 1 191 ? 6.362 4.499 11.908 1.00 98.06 191 ASP A O 1
ATOM 1608 N N . TYR A 1 192 ? 8.022 3.935 10.487 1.00 97.88 192 TYR A N 1
ATOM 1609 C CA . TYR A 1 192 ? 7.465 4.622 9.327 1.00 97.88 192 TYR A CA 1
ATOM 1610 C C . TYR A 1 192 ? 6.077 4.077 8.965 1.00 97.88 192 TYR A C 1
ATOM 1612 O O . TYR A 1 192 ? 5.110 4.837 8.855 1.00 97.88 192 TYR A O 1
ATOM 1620 N N . MET A 1 193 ? 5.950 2.760 8.779 1.00 97.88 193 MET A N 1
ATOM 1621 C CA . MET A 1 193 ? 4.704 2.165 8.291 1.00 97.88 193 MET A CA 1
ATOM 1622 C C . MET A 1 193 ? 3.575 2.298 9.313 1.00 97.88 193 MET A C 1
ATOM 1624 O O . MET A 1 193 ? 2.462 2.664 8.931 1.00 97.88 193 MET A O 1
ATOM 1628 N N . MET A 1 194 ? 3.847 2.062 10.598 1.00 98.00 194 MET A N 1
ATOM 1629 C CA . MET A 1 194 ? 2.858 2.227 11.664 1.00 98.00 194 MET A CA 1
ATOM 1630 C C . MET A 1 194 ? 2.449 3.687 11.848 1.00 98.00 194 MET A C 1
ATOM 1632 O O . MET A 1 194 ? 1.251 3.960 11.904 1.00 98.00 194 MET A O 1
ATOM 1636 N N . PHE A 1 195 ? 3.409 4.622 11.881 1.00 98.38 195 PHE A N 1
ATOM 1637 C CA . PHE A 1 195 ? 3.127 6.051 12.032 1.00 98.38 195 PHE A CA 1
ATOM 1638 C C . PHE A 1 195 ? 2.161 6.541 10.954 1.00 98.38 195 PHE A C 1
ATOM 1640 O O . PHE A 1 195 ? 1.093 7.063 11.266 1.00 98.38 195 PHE A O 1
ATOM 1647 N N . TYR A 1 196 ? 2.498 6.326 9.679 1.00 97.75 196 TYR A N 1
ATOM 1648 C CA . TYR A 1 196 ? 1.659 6.800 8.579 1.00 97.75 196 TYR A CA 1
ATOM 1649 C C . TYR A 1 196 ? 0.322 6.055 8.487 1.00 97.75 196 TYR A C 1
ATOM 1651 O O . TYR A 1 196 ? -0.662 6.660 8.078 1.00 97.75 196 TYR A O 1
ATOM 1659 N N . THR A 1 197 ? 0.260 4.781 8.894 1.00 98.06 197 THR A N 1
ATOM 1660 C CA . THR A 1 197 ? -1.007 4.029 8.954 1.00 98.06 197 THR A CA 1
ATOM 1661 C C . THR A 1 197 ? -1.945 4.598 10.018 1.00 98.06 197 THR A C 1
ATOM 1663 O O . THR A 1 197 ? -3.128 4.788 9.754 1.00 98.06 197 THR A O 1
ATOM 1666 N N . LEU A 1 198 ? -1.432 4.895 11.216 1.00 98.38 198 LEU A N 1
ATOM 1667 C CA . LEU A 1 198 ? -2.236 5.445 12.309 1.00 98.38 198 LEU A CA 1
ATOM 1668 C C . LEU A 1 198 ? -2.644 6.898 12.041 1.00 98.38 198 LEU A C 1
ATOM 1670 O O . LEU A 1 198 ? -3.804 7.235 12.254 1.00 98.38 198 LEU A O 1
ATOM 1674 N N . MET A 1 199 ? -1.738 7.732 11.521 1.00 98.19 199 MET A N 1
ATOM 1675 C CA . MET A 1 199 ? -2.054 9.114 11.136 1.00 98.19 199 MET A CA 1
ATOM 1676 C C . MET A 1 199 ? -3.181 9.170 10.097 1.00 98.19 199 MET A C 1
ATOM 1678 O O . MET A 1 199 ? -4.175 9.857 10.321 1.00 98.19 199 MET A O 1
ATOM 1682 N N . ASP A 1 200 ? -3.059 8.407 9.003 1.00 97.12 200 ASP A N 1
ATOM 1683 C CA . ASP A 1 200 ? -4.083 8.339 7.949 1.00 97.12 200 ASP A CA 1
ATOM 1684 C C . ASP A 1 200 ? -5.419 7.816 8.495 1.00 97.12 200 ASP A C 1
ATOM 1686 O O . ASP A 1 200 ? -6.488 8.323 8.148 1.00 97.12 200 ASP A O 1
ATOM 1690 N N . TYR A 1 201 ? -5.376 6.838 9.404 1.00 97.69 201 TYR A N 1
ATOM 1691 C CA . TYR A 1 201 ? -6.588 6.323 10.023 1.00 97.69 201 TYR A CA 1
ATOM 1692 C C . TYR A 1 201 ? -7.303 7.374 10.873 1.00 97.69 201 TYR A C 1
ATOM 1694 O O . TYR A 1 201 ? -8.510 7.560 10.733 1.00 97.69 201 TYR A O 1
ATOM 1702 N N . ILE A 1 202 ? -6.567 8.060 11.748 1.00 98.00 202 ILE A N 1
ATOM 1703 C CA . ILE A 1 202 ? -7.126 9.086 12.630 1.00 98.00 202 ILE A CA 1
ATOM 1704 C C . ILE A 1 202 ? -7.741 10.217 11.801 1.00 98.00 202 ILE A C 1
ATOM 1706 O O . ILE A 1 202 ? -8.869 10.621 12.075 1.00 98.00 202 ILE A O 1
ATOM 1710 N N . GLU A 1 203 ? -7.043 10.672 10.758 1.00 96.31 203 GLU A N 1
ATOM 1711 C CA . GLU A 1 203 ? -7.507 11.747 9.878 1.00 96.31 203 GLU A CA 1
ATOM 1712 C C . GLU A 1 203 ? -8.817 11.392 9.153 1.00 96.31 203 GLU A C 1
ATOM 1714 O O . GLU A 1 203 ? -9.718 12.225 9.055 1.00 96.31 203 GLU A O 1
ATOM 1719 N N . ASN A 1 204 ? -8.955 10.151 8.674 1.00 95.69 204 ASN A N 1
ATOM 1720 C CA . ASN A 1 204 ? -10.094 9.752 7.840 1.00 95.69 204 ASN A CA 1
ATOM 1721 C C . ASN A 1 204 ? -11.256 9.101 8.610 1.00 95.69 204 ASN A C 1
ATOM 1723 O O . ASN A 1 204 ? -12.403 9.166 8.159 1.00 95.69 204 ASN A O 1
ATOM 1727 N N . TYR A 1 205 ? -10.986 8.457 9.748 1.00 94.75 205 TYR A N 1
ATOM 1728 C CA . TYR A 1 205 ? -11.957 7.629 10.480 1.00 94.75 205 TYR A CA 1
ATOM 1729 C C . TYR A 1 205 ? -12.100 8.010 11.960 1.00 94.75 205 TYR A C 1
ATOM 1731 O O . TYR A 1 205 ? -12.999 7.510 12.644 1.00 94.75 205 TYR A O 1
ATOM 1739 N N . GLY A 1 206 ? -11.267 8.928 12.455 1.00 94.38 206 GLY A N 1
ATOM 1740 C CA . GLY A 1 206 ? -11.269 9.378 13.840 1.00 94.38 206 GLY A CA 1
ATOM 1741 C C . GLY A 1 206 ? -10.677 8.360 14.818 1.00 94.38 206 GLY A C 1
ATOM 1742 O O . GLY A 1 206 ? -10.108 7.334 14.453 1.00 94.38 206 GLY A O 1
ATOM 1743 N N . ILE A 1 207 ? -10.825 8.661 16.108 1.00 96.12 207 ILE A N 1
ATOM 1744 C CA . ILE A 1 207 ? -10.085 7.988 17.190 1.00 96.12 207 ILE A CA 1
ATOM 1745 C C . ILE A 1 207 ? -10.905 7.005 18.034 1.00 96.12 207 ILE A C 1
ATOM 1747 O O . ILE A 1 207 ? -10.501 6.616 19.128 1.00 96.12 207 ILE A O 1
ATOM 1751 N N . LYS A 1 208 ? -12.110 6.639 17.600 1.00 94.62 208 LYS A N 1
ATOM 1752 C CA . LYS A 1 208 ? -12.988 5.799 18.421 1.00 94.62 208 LYS A CA 1
ATOM 1753 C C . LYS A 1 208 ? -12.416 4.381 18.547 1.00 94.62 208 LYS A C 1
ATOM 1755 O O . LYS A 1 208 ? -12.259 3.706 17.537 1.00 94.62 208 LYS A O 1
ATOM 1760 N N . ASN A 1 209 ? -12.219 3.896 19.776 1.00 95.06 209 ASN A N 1
ATOM 1761 C CA . ASN A 1 209 ? -11.832 2.509 20.091 1.00 95.06 209 ASN A CA 1
ATOM 1762 C C . ASN A 1 209 ? -10.501 2.062 19.446 1.00 95.06 209 ASN A C 1
ATOM 1764 O O . ASN A 1 209 ? -10.393 0.933 18.947 1.00 95.06 209 ASN A O 1
ATOM 1768 N N . ILE A 1 210 ? -9.506 2.958 19.445 1.00 97.38 210 ILE A N 1
ATOM 1769 C CA . ILE A 1 210 ? -8.137 2.675 18.975 1.00 97.38 210 ILE A CA 1
ATOM 1770 C C . ILE A 1 210 ? -7.043 2.995 20.005 1.00 97.38 210 ILE A C 1
ATOM 1772 O O . ILE A 1 210 ? -5.871 2.880 19.662 1.00 97.38 210 ILE A O 1
ATOM 1776 N N . ASP A 1 211 ? -7.380 3.391 21.239 1.00 97.44 211 ASP A N 1
ATOM 1777 C CA . ASP A 1 211 ? -6.398 3.726 22.287 1.00 97.44 211 ASP A CA 1
ATOM 1778 C C . ASP A 1 211 ? -5.346 2.622 22.475 1.00 97.44 211 ASP A C 1
ATOM 1780 O O . ASP A 1 211 ? -4.154 2.907 22.513 1.00 97.44 211 ASP A O 1
ATOM 1784 N N . ASP A 1 212 ? -5.769 1.355 22.461 1.00 97.25 212 ASP A N 1
ATOM 1785 C CA . ASP A 1 212 ? -4.881 0.195 22.578 1.00 97.25 212 ASP A CA 1
ATOM 1786 C C . ASP A 1 212 ? -3.855 0.092 21.436 1.00 97.25 212 ASP A C 1
ATOM 1788 O O . ASP A 1 212 ? -2.736 -0.384 21.633 1.00 97.25 212 ASP A O 1
ATOM 1792 N N . LEU A 1 213 ? -4.223 0.545 20.235 1.00 97.81 213 LEU A N 1
ATOM 1793 C CA . LEU A 1 213 ? -3.341 0.553 19.069 1.00 97.81 213 LEU A CA 1
ATOM 1794 C C . LEU A 1 213 ? -2.313 1.685 19.155 1.00 97.81 213 LEU A C 1
ATOM 1796 O O . LEU A 1 213 ? -1.172 1.497 18.728 1.00 97.81 213 LEU A O 1
ATOM 1800 N N . ILE A 1 214 ? -2.706 2.830 19.722 1.00 97.94 214 ILE A N 1
ATOM 1801 C CA . ILE A 1 214 ? -1.796 3.949 19.984 1.00 97.94 214 ILE A CA 1
ATOM 1802 C C . ILE A 1 214 ? -0.809 3.573 21.087 1.00 97.94 214 ILE A C 1
ATOM 1804 O O . ILE A 1 214 ? 0.395 3.703 20.879 1.00 97.94 214 ILE A O 1
ATOM 1808 N N . ASP A 1 215 ? -1.289 3.026 22.203 1.00 97.50 215 ASP A N 1
ATOM 1809 C CA . ASP A 1 215 ? -0.447 2.607 23.326 1.00 97.50 215 ASP A CA 1
ATOM 1810 C C . ASP A 1 215 ? 0.586 1.548 22.899 1.00 97.50 215 ASP A C 1
ATOM 1812 O O . ASP A 1 215 ? 1.773 1.666 23.222 1.00 97.50 215 ASP A O 1
ATOM 1816 N N . ASP A 1 216 ? 0.175 0.544 22.109 1.00 95.25 216 ASP A N 1
ATOM 1817 C CA . ASP A 1 216 ? 1.109 -0.447 21.557 1.00 95.25 216 ASP A CA 1
ATOM 1818 C C . ASP A 1 216 ? 2.187 0.213 20.692 1.00 95.25 216 ASP A C 1
ATOM 1820 O O . ASP A 1 216 ? 3.374 -0.068 20.882 1.00 95.25 216 ASP A O 1
ATOM 1824 N N . TYR A 1 217 ? 1.807 1.120 19.786 1.00 96.69 217 TYR A N 1
ATOM 1825 C CA . TYR A 1 217 ? 2.777 1.838 18.964 1.00 96.69 217 TYR A CA 1
ATOM 1826 C C . TYR A 1 217 ? 3.749 2.659 19.823 1.00 96.69 217 TYR A C 1
ATOM 1828 O O . TYR A 1 217 ? 4.961 2.541 19.646 1.00 96.69 217 TYR A O 1
ATOM 1836 N N . MET A 1 218 ? 3.252 3.415 20.807 1.00 96.62 218 MET A N 1
ATOM 1837 C CA . MET A 1 218 ? 4.091 4.235 21.690 1.00 96.62 218 MET A CA 1
ATOM 1838 C C . MET A 1 218 ? 5.073 3.407 22.523 1.00 96.62 218 MET A C 1
ATOM 1840 O O . MET A 1 218 ? 6.172 3.878 22.826 1.00 96.62 218 MET A O 1
ATOM 1844 N N . SER A 1 219 ? 4.705 2.174 22.873 1.00 94.38 219 SER A N 1
ATOM 1845 C CA . SER A 1 219 ? 5.570 1.262 23.629 1.00 94.38 219 SER A CA 1
ATOM 1846 C C . SER A 1 219 ? 6.694 0.634 22.797 1.00 94.38 219 SER A C 1
ATOM 1848 O O . SER A 1 219 ? 7.709 0.226 23.360 1.00 94.38 219 SER A O 1
ATOM 1850 N N . ARG A 1 220 ? 6.525 0.552 21.470 1.00 91.88 220 ARG A N 1
ATOM 1851 C CA . ARG A 1 220 ? 7.429 -0.177 20.565 1.00 91.88 220 ARG A CA 1
ATOM 1852 C C . ARG A 1 220 ? 8.256 0.721 19.659 1.00 91.88 220 ARG A C 1
ATOM 1854 O O . ARG A 1 220 ? 9.341 0.310 19.269 1.00 91.88 220 ARG A O 1
ATOM 1861 N N . ALA A 1 221 ? 7.727 1.884 19.292 1.00 93.19 221 ALA A N 1
ATOM 1862 C CA . ALA A 1 221 ? 8.390 2.779 18.363 1.00 93.19 221 ALA A CA 1
ATOM 1863 C C . ALA A 1 221 ? 9.653 3.393 18.978 1.00 93.19 221 ALA A C 1
ATOM 1865 O O . ALA A 1 221 ? 9.654 3.789 20.152 1.00 93.19 221 ALA A O 1
ATOM 1866 N N . GLU A 1 222 ? 10.703 3.497 18.164 1.00 94.00 222 GLU A N 1
ATOM 1867 C CA . GLU A 1 222 ? 12.016 4.025 18.556 1.00 94.00 222 GLU A CA 1
ATOM 1868 C C . GLU A 1 222 ? 12.200 5.491 18.124 1.00 94.00 222 GLU A C 1
ATOM 1870 O O . GLU A 1 222 ? 12.985 6.230 18.713 1.00 94.00 222 GLU A O 1
ATOM 1875 N N . THR A 1 223 ? 11.453 5.943 17.115 1.00 93.88 223 THR A N 1
ATOM 1876 C CA . THR A 1 223 ? 11.568 7.283 16.533 1.00 93.88 223 THR A CA 1
ATOM 1877 C C . THR A 1 223 ? 10.742 8.305 17.314 1.00 93.88 223 THR A C 1
ATOM 1879 O O . THR A 1 223 ? 9.548 8.487 17.056 1.00 93.88 223 THR A O 1
ATOM 1882 N N . ASP A 1 224 ? 11.393 9.046 18.214 1.00 93.50 224 ASP A N 1
ATOM 1883 C CA . ASP A 1 224 ? 10.744 10.047 19.078 1.00 93.50 224 ASP A CA 1
ATOM 1884 C C . ASP A 1 224 ? 9.880 11.051 18.301 1.00 93.50 224 ASP A C 1
ATOM 1886 O O . ASP A 1 224 ? 8.723 11.278 18.647 1.00 93.50 224 ASP A O 1
ATOM 1890 N N . SER A 1 225 ? 10.381 11.578 17.177 1.00 96.44 225 SER A N 1
ATOM 1891 C CA . SER A 1 225 ? 9.631 12.562 16.379 1.00 96.44 225 SER A CA 1
ATOM 1892 C C . SER A 1 225 ? 8.304 12.032 15.814 1.00 96.44 225 SER A C 1
ATOM 1894 O O . SER A 1 225 ? 7.362 12.804 15.633 1.00 96.44 225 SER A O 1
ATOM 1896 N N . TYR A 1 226 ? 8.193 10.730 15.527 1.00 97.75 226 TYR A N 1
ATOM 1897 C CA . TYR A 1 226 ? 6.933 10.129 15.083 1.00 97.75 226 TYR A CA 1
ATOM 1898 C C . TYR A 1 226 ? 5.976 9.923 16.252 1.00 97.75 226 TYR A C 1
ATOM 1900 O O . TYR A 1 226 ? 4.786 10.213 16.120 1.00 97.75 226 TYR A O 1
ATOM 1908 N N . LYS A 1 227 ? 6.497 9.509 17.410 1.00 97.50 227 LYS A N 1
ATOM 1909 C CA . LYS A 1 227 ? 5.717 9.356 18.643 1.00 97.50 227 LYS A CA 1
ATOM 1910 C C . LYS A 1 227 ? 5.112 10.680 19.082 1.00 97.50 227 LYS A C 1
ATOM 1912 O O . LYS A 1 227 ? 3.903 10.758 19.256 1.00 97.50 227 LYS A O 1
ATOM 1917 N N . GLU A 1 228 ? 5.927 11.727 19.179 1.00 97.31 228 GLU A N 1
ATOM 1918 C CA . GLU A 1 228 ? 5.484 13.068 19.575 1.00 97.31 228 GLU A CA 1
ATOM 1919 C C . GLU A 1 228 ? 4.387 13.599 18.648 1.00 97.31 228 GLU A C 1
ATOM 1921 O O . GLU A 1 228 ? 3.358 14.085 19.113 1.00 97.31 228 GLU A O 1
ATOM 1926 N N . ARG A 1 229 ? 4.574 13.465 17.329 1.00 98.19 229 ARG A N 1
ATOM 1927 C CA . ARG A 1 229 ? 3.602 13.946 16.337 1.00 98.19 229 ARG A CA 1
ATOM 1928 C C . ARG A 1 229 ? 2.292 13.170 16.374 1.00 98.19 229 ARG A C 1
ATOM 1930 O O . ARG A 1 229 ? 1.234 13.790 16.318 1.00 98.19 229 ARG A O 1
ATOM 1937 N N . LEU A 1 230 ? 2.356 11.841 16.449 1.00 98.12 230 LEU A N 1
ATOM 1938 C CA . LEU A 1 230 ? 1.153 11.014 16.513 1.00 98.12 230 LEU A CA 1
ATOM 1939 C C . LEU A 1 230 ? 0.410 11.233 17.832 1.00 98.12 230 LEU A C 1
ATOM 1941 O O . LEU A 1 230 ? -0.808 11.368 17.812 1.00 98.12 230 LEU A O 1
ATOM 1945 N N . GLN A 1 231 ? 1.129 11.316 18.954 1.00 97.88 231 GLN A N 1
ATOM 1946 C CA . GLN A 1 231 ? 0.534 11.582 20.262 1.00 97.88 231 GLN A CA 1
ATOM 1947 C C . GLN A 1 231 ? -0.163 12.944 20.279 1.00 97.88 231 GLN A C 1
ATOM 1949 O O . GLN A 1 231 ? -1.330 13.017 20.648 1.00 97.88 231 GLN A O 1
ATOM 1954 N N . ALA A 1 232 ? 0.508 13.998 19.804 1.00 98.06 232 ALA A N 1
ATOM 1955 C CA . ALA A 1 232 ? -0.079 15.333 19.736 1.00 98.06 232 ALA A CA 1
ATOM 1956 C C . ALA A 1 232 ? -1.359 15.357 18.886 1.00 98.06 232 ALA A C 1
ATOM 1958 O O . ALA A 1 232 ? -2.362 15.925 19.308 1.00 98.06 232 ALA A O 1
ATOM 1959 N N . PHE A 1 233 ? -1.349 14.707 17.716 1.00 98.06 233 PHE A N 1
ATOM 1960 C CA . PHE A 1 233 ? -2.532 14.642 16.857 1.00 98.06 233 PHE A CA 1
ATOM 1961 C C . PHE A 1 233 ? -3.667 13.824 17.490 1.00 98.06 233 PHE A C 1
ATOM 1963 O O . PHE A 1 233 ? -4.829 14.220 17.445 1.00 98.06 233 PHE A O 1
ATOM 1970 N N . PHE A 1 234 ? -3.341 12.700 18.129 1.00 98.12 234 PHE A N 1
ATOM 1971 C CA . PHE A 1 234 ? -4.321 11.868 18.821 1.00 98.12 234 PHE A CA 1
ATOM 1972 C C . PHE A 1 234 ? -4.962 12.589 20.016 1.00 98.12 234 PHE A C 1
ATOM 1974 O O . PHE A 1 234 ? -6.175 12.494 20.206 1.00 98.12 234 PHE A O 1
ATOM 1981 N N . ASP A 1 235 ? -4.175 13.340 20.788 1.00 97.56 235 ASP A N 1
ATOM 1982 C CA . ASP A 1 235 ? -4.667 14.140 21.912 1.00 97.56 235 ASP A CA 1
ATOM 1983 C C . ASP A 1 235 ? -5.544 15.306 21.438 1.00 97.56 235 ASP A C 1
ATOM 1985 O O . ASP A 1 235 ? -6.613 15.531 22.006 1.00 97.56 235 ASP A O 1
ATOM 1989 N N . GLU A 1 236 ? -5.173 15.977 20.343 1.00 97.19 236 GLU A N 1
ATOM 1990 C CA . GLU A 1 236 ? -6.014 17.002 19.713 1.00 97.19 236 GLU A CA 1
ATOM 1991 C C . GLU A 1 236 ? -7.392 16.433 19.322 1.00 97.19 236 GLU A C 1
ATOM 1993 O O . GLU A 1 236 ? -8.437 17.023 19.613 1.00 97.19 236 GLU A O 1
ATOM 1998 N N . GLU A 1 237 ? -7.430 15.248 18.710 1.00 96.56 237 GLU A N 1
ATOM 1999 C CA . GLU A 1 237 ? -8.687 14.578 18.358 1.00 96.56 237 GLU A CA 1
ATOM 2000 C C . GLU A 1 237 ? -9.476 14.098 19.592 1.00 96.56 237 GLU A C 1
ATOM 2002 O O . GLU A 1 237 ? -10.716 14.096 19.582 1.00 96.56 237 GLU A O 1
ATOM 2007 N N . LYS A 1 238 ? -8.794 13.740 20.691 1.00 95.69 238 LYS A N 1
ATOM 2008 C CA . LYS A 1 238 ? -9.435 13.450 21.987 1.00 95.69 238 LYS A CA 1
ATOM 2009 C C . LYS A 1 238 ? -10.121 14.680 22.555 1.00 95.69 238 LYS A C 1
ATOM 2011 O O . LYS A 1 238 ? -11.284 14.580 22.951 1.00 95.69 238 LYS A O 1
ATOM 2016 N N . GLU A 1 239 ? -9.449 15.825 22.554 1.00 94.81 239 GLU A N 1
ATOM 2017 C CA . GLU A 1 239 ? -10.023 17.093 23.007 1.00 94.81 239 GLU A CA 1
ATOM 2018 C C . GLU A 1 239 ? -11.238 17.484 22.160 1.00 94.81 239 GLU A C 1
ATOM 2020 O O . GLU A 1 239 ? -12.303 17.781 22.709 1.00 94.81 239 GLU A O 1
ATOM 2025 N N . LYS A 1 240 ? -11.140 17.376 20.826 1.00 91.62 240 LYS A N 1
ATOM 2026 C CA . LYS A 1 240 ? -12.277 17.611 19.919 1.00 91.62 240 LYS A CA 1
ATOM 2027 C C . LYS A 1 240 ? -13.470 16.723 20.259 1.00 91.62 240 LYS A C 1
ATOM 2029 O O . LYS A 1 240 ? -14.595 17.211 20.298 1.00 91.62 240 LYS A O 1
ATOM 2034 N N . ARG A 1 241 ? -13.255 15.432 20.547 1.00 92.31 241 ARG A N 1
ATOM 2035 C CA . ARG A 1 241 ? -14.340 14.520 20.962 1.00 92.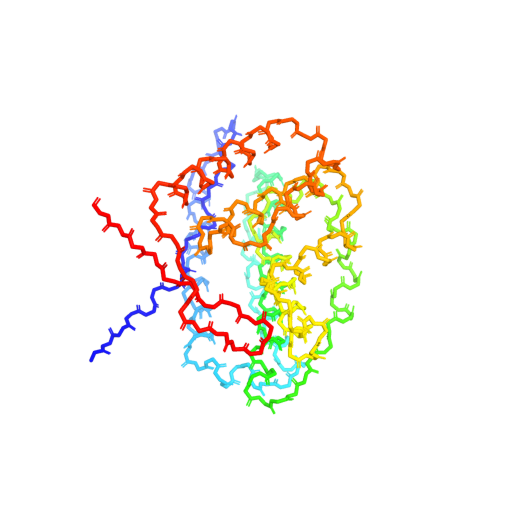31 241 ARG A CA 1
ATOM 2036 C C . ARG A 1 241 ? -14.955 14.877 22.313 1.00 92.31 241 ARG A C 1
ATOM 2038 O O . ARG A 1 241 ? -16.143 14.630 22.497 1.00 92.31 241 ARG A O 1
ATOM 2045 N N . GLN A 1 242 ? -14.176 15.419 23.244 1.00 91.25 242 GLN A N 1
ATOM 2046 C CA . GLN A 1 242 ? -14.669 15.870 24.550 1.00 91.25 242 GLN A CA 1
ATOM 2047 C C . GLN A 1 242 ? -15.413 17.214 24.471 1.00 91.25 242 GLN A C 1
ATOM 2049 O O . GLN A 1 242 ? -16.206 17.522 25.359 1.00 91.25 242 GLN A O 1
ATOM 2054 N N . GLY A 1 243 ? -15.194 17.989 23.404 1.00 90.94 243 GLY A N 1
ATOM 2055 C CA . GLY A 1 243 ? -15.808 19.299 23.172 1.00 90.94 243 GLY A CA 1
ATOM 2056 C C . GLY A 1 243 ? -17.300 19.283 22.818 1.00 90.94 243 GLY A C 1
ATOM 2057 O O . GLY A 1 243 ? -17.904 20.349 22.707 1.00 90.94 243 GLY A O 1
ATOM 2058 N N . HIS A 1 244 ? -17.922 18.113 22.652 1.00 91.75 244 HIS A N 1
ATOM 2059 C CA . HIS A 1 244 ? -19.353 17.983 22.362 1.00 91.75 244 HIS A CA 1
ATOM 2060 C C . HIS A 1 244 ? -19.967 16.751 23.032 1.00 91.75 244 HIS A C 1
ATOM 2062 O O . HIS A 1 244 ? -19.280 15.843 23.501 1.00 91.75 244 HIS A O 1
ATOM 2068 N N . VAL A 1 245 ? -21.300 16.695 23.082 1.00 94.31 245 VAL A N 1
ATOM 2069 C CA . VAL A 1 245 ? -22.003 15.578 23.724 1.00 94.31 245 VAL A CA 1
ATOM 2070 C C . VAL A 1 245 ? -22.046 14.380 22.776 1.00 94.31 245 VAL A C 1
ATOM 2072 O O . VAL A 1 245 ? -22.578 14.468 21.670 1.00 94.31 245 VAL A O 1
ATOM 2075 N N . ILE A 1 246 ? -21.539 13.234 23.233 1.00 94.12 246 ILE A N 1
ATOM 2076 C CA . ILE A 1 246 ? -21.613 11.955 22.516 1.00 94.12 246 ILE A CA 1
ATOM 2077 C C . ILE A 1 246 ? -22.632 11.049 23.217 1.00 94.12 246 ILE A C 1
ATOM 2079 O O . ILE A 1 246 ? -22.547 10.806 24.423 1.00 94.12 246 ILE A O 1
ATOM 2083 N N . ARG A 1 247 ? -23.622 10.543 22.471 1.00 95.25 247 ARG A N 1
ATOM 2084 C CA . ARG A 1 247 ? -24.634 9.596 22.975 1.00 95.25 247 ARG A CA 1
ATOM 2085 C C . ARG A 1 247 ? -24.701 8.363 22.089 1.00 95.25 247 ARG A C 1
ATOM 2087 O O . ARG A 1 247 ? -24.727 8.480 20.869 1.00 95.25 247 ARG A O 1
ATOM 2094 N N . VAL A 1 248 ? -24.801 7.185 22.699 1.00 96.00 248 VAL A N 1
ATOM 2095 C CA . VAL A 1 248 ? -25.136 5.957 21.968 1.00 96.00 248 VAL A CA 1
ATOM 2096 C C . VAL A 1 248 ? -26.633 5.965 21.692 1.00 96.00 248 VAL A C 1
ATOM 2098 O O . VAL A 1 248 ? -27.430 6.048 22.624 1.00 96.00 248 VAL A O 1
ATOM 2101 N N . TYR A 1 249 ? -27.016 5.901 20.420 1.00 95.62 249 TYR A N 1
ATOM 2102 C CA . TYR A 1 249 ? -28.426 5.927 20.015 1.00 95.62 249 TYR A CA 1
ATOM 2103 C C . TYR A 1 249 ? -28.959 4.554 19.613 1.00 95.62 249 TYR A C 1
ATOM 2105 O O . TYR A 1 249 ? -30.172 4.352 19.563 1.00 95.62 249 TYR A O 1
ATOM 2113 N N . LYS A 1 250 ? -28.061 3.616 19.300 1.00 95.69 250 LYS A N 1
ATOM 2114 C CA . LYS A 1 250 ? -28.404 2.243 18.946 1.00 95.69 250 LYS A CA 1
ATOM 2115 C C . LYS A 1 250 ? -27.226 1.315 19.203 1.00 95.69 250 LYS A C 1
ATOM 2117 O O . LYS A 1 250 ? -26.085 1.656 18.901 1.00 95.69 250 LYS A O 1
ATOM 2122 N N . GLU A 1 251 ? -27.531 0.118 19.681 1.00 95.19 251 GLU A N 1
ATOM 2123 C CA . GLU A 1 251 ? -26.609 -1.014 19.676 1.00 95.19 251 GLU A CA 1
ATOM 2124 C C . GLU A 1 251 ? -26.969 -1.939 18.506 1.00 95.19 251 GLU A C 1
ATOM 2126 O O . GLU A 1 251 ? -28.143 -2.227 18.253 1.00 95.19 251 GLU A O 1
ATOM 2131 N N . ALA A 1 252 ? -25.965 -2.354 17.741 1.00 91.25 252 ALA A N 1
ATOM 2132 C CA . ALA A 1 252 ? -26.102 -3.282 16.627 1.00 91.25 252 ALA A CA 1
ATOM 2133 C C . ALA A 1 252 ? -25.136 -4.447 16.861 1.00 91.25 252 ALA A C 1
ATOM 2135 O O . ALA A 1 252 ? -23.973 -4.384 16.478 1.00 91.25 252 ALA A O 1
ATOM 2136 N N . GLY A 1 253 ? -25.604 -5.491 17.550 1.00 89.50 253 GLY A N 1
ATOM 2137 C CA . GLY A 1 253 ? -24.718 -6.548 18.042 1.00 89.50 253 GLY A CA 1
ATOM 2138 C C . GLY A 1 253 ? -23.678 -5.968 19.016 1.00 89.50 253 GLY A C 1
ATOM 2139 O O . GLY A 1 253 ? -24.078 -5.286 19.958 1.00 89.50 253 GLY A O 1
ATOM 2140 N N . PRO A 1 254 ? -22.369 -6.191 18.806 1.00 89.38 254 PRO A N 1
ATOM 2141 C CA . PRO A 1 254 ? -21.318 -5.641 19.666 1.00 89.38 254 PRO A CA 1
ATOM 2142 C C . PRO A 1 254 ? -21.016 -4.155 19.402 1.00 89.38 254 PRO A C 1
ATOM 2144 O O . PRO A 1 254 ? -20.269 -3.537 20.158 1.00 89.38 254 PRO A O 1
ATOM 2147 N N . TYR A 1 255 ? -21.590 -3.562 18.350 1.00 92.06 255 TYR A N 1
ATOM 2148 C CA . TYR A 1 255 ? -21.274 -2.201 17.925 1.00 92.06 255 TYR A CA 1
ATOM 2149 C C . TYR A 1 255 ? -22.183 -1.166 18.587 1.00 92.06 255 TYR A C 1
ATOM 2151 O O . TYR A 1 255 ? -23.412 -1.275 18.551 1.00 92.06 255 TYR A O 1
ATOM 2159 N N . LYS A 1 256 ? -21.581 -0.101 19.125 1.00 93.31 256 LYS A N 1
ATOM 2160 C CA . LYS A 1 256 ? -22.297 1.052 19.694 1.00 93.31 256 LYS A CA 1
ATOM 2161 C C . LYS A 1 256 ? -22.317 2.197 18.693 1.00 93.31 256 LYS A C 1
ATOM 2163 O O . LYS A 1 256 ? -21.272 2.782 18.418 1.00 93.31 256 LYS A O 1
ATOM 2168 N N . LEU A 1 257 ? -23.481 2.543 18.153 1.00 92.06 257 LEU A N 1
ATOM 2169 C CA . LEU A 1 257 ? -23.619 3.650 17.207 1.00 92.06 257 LEU A CA 1
ATOM 2170 C C . LEU A 1 257 ? -23.793 4.967 17.963 1.00 92.06 257 LEU A C 1
ATOM 2172 O O . LEU A 1 257 ? -24.712 5.123 18.770 1.00 92.06 257 LEU A O 1
ATOM 2176 N N . GLU A 1 258 ? -22.892 5.907 17.698 1.00 94.25 258 GLU A N 1
ATOM 2177 C CA . GLU A 1 258 ? -22.807 7.187 18.399 1.00 94.25 258 GLU A CA 1
ATOM 2178 C C . GLU A 1 258 ? -23.427 8.310 17.565 1.00 94.25 258 GLU A C 1
ATOM 2180 O O . GLU A 1 258 ? -23.253 8.367 16.349 1.00 94.25 258 GLU A O 1
ATOM 2185 N N . MET A 1 259 ? -24.144 9.214 18.231 1.00 93.38 259 MET A N 1
ATOM 2186 C CA . MET A 1 259 ? -24.528 10.519 17.702 1.00 93.38 259 MET A CA 1
ATOM 2187 C C . MET A 1 259 ? -23.694 11.600 18.392 1.00 93.38 259 MET A C 1
ATOM 2189 O O . MET A 1 259 ? -23.476 11.543 19.605 1.00 93.38 259 MET A O 1
ATOM 2193 N N . HIS A 1 260 ? -23.230 12.570 17.608 1.00 93.75 260 HIS A N 1
ATOM 2194 C CA . HIS A 1 260 ? -22.435 13.706 18.066 1.00 93.75 260 HIS A CA 1
ATOM 2195 C C . HIS A 1 260 ? -23.326 14.953 18.051 1.00 93.75 260 HIS A C 1
ATOM 2197 O O . HIS A 1 260 ? -23.874 15.305 17.006 1.00 93.75 260 HIS A O 1
ATOM 2203 N N . ILE A 1 261 ? -23.508 15.586 19.210 1.00 93.25 261 ILE A N 1
ATOM 2204 C CA . ILE A 1 261 ? -24.408 16.728 19.401 1.00 93.25 261 ILE A CA 1
ATOM 2205 C C . ILE A 1 261 ? -23.561 17.963 19.708 1.00 93.25 261 ILE A C 1
ATOM 2207 O O . ILE A 1 261 ? -23.047 18.103 20.819 1.00 93.25 261 ILE A O 1
ATOM 2211 N N . PHE A 1 262 ? -23.433 18.841 18.714 1.00 90.31 262 PHE A N 1
ATOM 2212 C CA . PHE A 1 262 ? -22.732 20.122 18.808 1.00 90.31 262 PHE A CA 1
ATOM 2213 C C . PHE A 1 262 ? -23.717 21.208 19.259 1.00 90.31 262 PHE A C 1
ATOM 2215 O O . PHE A 1 262 ? -24.819 21.295 18.712 1.00 90.31 262 PHE A O 1
ATOM 2222 N N . THR A 1 263 ? -23.337 21.995 20.265 1.00 80.81 263 THR A N 1
ATOM 2223 C CA . THR A 1 263 ? -24.156 23.067 20.860 1.00 80.81 263 THR A CA 1
ATOM 2224 C C . THR A 1 263 ? -23.554 24.432 20.613 1.00 80.81 263 THR A C 1
ATOM 2226 O O . THR A 1 263 ? -22.313 24.522 20.742 1.00 80.81 263 THR A O 1
#

Radius of gyration: 21.82 Å; Cα contacts (8 Å, |Δi|>4): 204; chains: 1; bounding box: 55×40×50 Å

Solvent-accessible surface area (backbone atoms only — not comparable to full-atom values): 15333 Å² total; per-residue (Å²): 136,86,75,79,82,83,74,82,80,83,79,97,76,83,88,84,85,78,88,65,98,63,68,64,68,60,56,52,53,51,50,54,52,48,53,5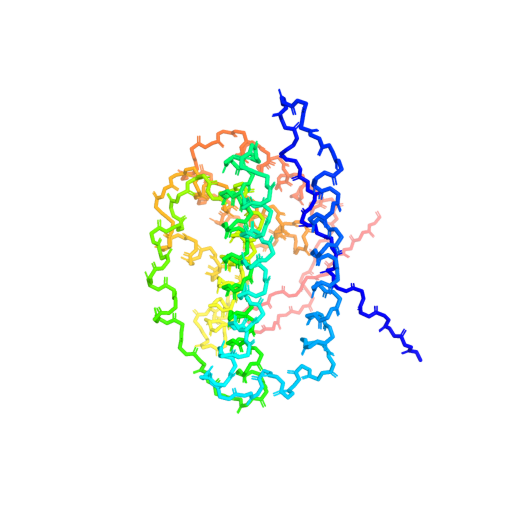4,50,48,55,54,47,47,49,68,53,64,73,47,44,67,68,54,32,59,42,56,67,72,63,38,49,55,55,54,46,56,52,54,48,54,56,51,50,54,53,49,49,49,47,68,78,35,76,84,55,55,67,67,57,56,51,50,51,52,50,32,56,51,24,45,54,52,30,51,52,45,50,36,40,52,48,17,24,73,72,67,69,51,79,62,82,54,64,79,70,46,63,79,47,49,75,57,60,47,39,65,78,48,75,76,34,66,29,42,54,52,23,56,50,50,45,36,51,52,52,16,51,50,41,50,77,70,50,75,42,70,76,51,76,63,43,58,58,55,38,32,52,51,47,49,63,74,60,33,82,34,66,72,42,37,40,52,54,50,48,55,53,50,52,54,41,38,77,76,71,49,72,80,88,41,64,71,61,51,53,52,46,63,74,67,53,82,58,61,73,56,48,55,52,51,49,54,53,52,50,53,54,49,52,58,60,68,73,38,52,75,43,76,80,46,72,60,85,78,43,74,43,71,46,79,49,81,130

Nearest PDB structures (foldseek):
  2gw1-assembly1_B  TM=3.211E-01  e=9.662E-01  Saccharomyces cerevisiae
  3lca-assembly1_A  TM=3.244E-01  e=1.287E+00  Saccharomyces cerevisiae
  4eba-assembly1_A  TM=2.265E-01  e=3.352E+00  Kluyveromyces lactis NRRL Y-1140

pLDDT: mean 89.61, std 16.52, range [27.0, 98.38]

Sequence (263 aa):
MKKRVLLLCVVFGSLFLSGVAQDGRVYTKYQKGQELLNEEFSRALYADPQCLYSLDEKKFERKIETWRQKYLDLLSELSHKHPEADALFLASEKTDIHYYFEKIYIDYAFYHEQFTGERISLANHVEKKRKDFNNPLLLKSESFLRYIRALWNLMSIRDMYDGKLDGQDNQLLRATITHIRQDINNAEVYDYMMFYTLMDYIENYGIKNIDDLIDDYMSRAETDSYKERLQAFFDEEKEKRQGHVIRVYKEAGPYKLEMHIFT

Mean predicted aligned error: 6.57 Å

Foldseek 3Di:
DDPPPPPDDDDPDDDDPPDDPDPVVLVVVLVVQVVVLCVVVCCVCPVCVLVQLQDDPVVNCVVLVVSLVSNVVSLVVSCVVCVVPDPVVSVLSNLQSVLLSLQVSLVSQVSNCVNPVDHDDCCVVVVVCLVVLAPPVCVPHPSNVSNLQSNQQSQQVVCVVVVVQPLDPPSSLVSSLVCLVVSYDHQNSSLVVLLVSLVVCCVPPNDPPCVVVLVVSLVRHPDPVSNVVSVVSNVVSVVVQVQFDWDFPDDDDSDTDIDTGDD